Protein AF-A0A662KC55-F1 (afdb_monomer_lite)

Secondary structure (DSSP, 8-state):
------SSSSS---TT-SHHHHHHHHHHHH-S-EEHHHHHHHHHTT--S-HHHHHHHHHH-TTEEEEETTEEEEHHHHHHHHHHH-PPBSS-PPPPPPPTT-SS-HHHHHHHHHHHHTT--BHHHHHHHHHHHTT--S---HHHHHHHHHHHHHTTSS----HHHHTTSBP---S-S---HHHHHHHHHHHHHHHBTTHHHHHHHHHHH-SB-HHHHHHHHPPTTS-TTHHHHHHHHHHHTTSEEEETTEEEE-HHHHHHHHHHHHTT---------TTS-S-------------------

Foldseek 3Di:
DDDDPDDDPPPQQPPLPDLLSQLQVVQVVVVDKDALVSSLVSSVVRDDDDSVRSVCSQVPDPQWDAPEQNIIHGPVVVVVVCVPDLAADAFQQAADDAAVPDALCRLVLLVVLQVVQVVQAFLQVSLCVSCVVSVHPDDDDQVNSLSNQLNCSQQQQWGNDRCVVRRGPGTHGRFDPDPPLLVSLLSRVVSNVVRYPCLLVLLLVQAVDPQDALVVSCVVPPDNRHPPCRSVRSQSSCVSSQQWDADPRTIDGDPSSVVVNVVSVVVVVDPPPPPPDPDDDDDDDDDDDPDPDDDPDPDDD

pLDDT: mean 81.91, std 21.53, range [22.52, 98.44]

Sequence (301 aa):
MGRGTLGLSEWRLPDDGSLANAAYRVLTEAGHPLHIEAITDRVLETWRVERSSVHAAVFSDDRFYRAAPATFGLTEWEIERLEEAQPVLNICPPPLPDRRGERNTFFESVLVARGVLRERPTTTAFLRTMLKWVGTELEKSDRYLQNVLNAYYVVGLIPYTVYRRAADALLHSTLPETDDLQALRRFCLNCMMERLARMPEFMVLLATRQPCTRAELRDWFYESGAPLDDVKNRVRLLHNLGALHAVRGQYRLTPLGEEITQEIEAAGQLEYPTLRDPWERVGESQSVWDVEFDVIDFDFS

Radius of gyration: 21.68 Å; chains: 1; bounding box: 49×47×66 Å

Structure (mmCIF, N/CA/C/O backbone):
data_AF-A0A662KC55-F1
#
_entry.id   AF-A0A662KC55-F1
#
loop_
_atom_site.group_PDB
_atom_site.id
_atom_site.type_symbol
_atom_site.label_atom_id
_atom_site.label_alt_id
_atom_site.label_comp_id
_atom_site.label_asym_id
_atom_site.label_entity_id
_atom_site.label_seq_id
_atom_site.pdbx_PDB_ins_code
_atom_site.Cartn_x
_atom_site.Cartn_y
_atom_site.Cartn_z
_atom_site.occupancy
_atom_site.B_iso_or_equiv
_atom_site.auth_seq_id
_atom_site.auth_comp_id
_atom_site.auth_asym_id
_atom_site.auth_atom_id
_atom_site.pdbx_PDB_model_num
ATOM 1 N N . MET A 1 1 ? -6.807 -8.665 -34.633 1.00 34.44 1 MET A N 1
ATOM 2 C CA . MET A 1 1 ? -5.892 -9.234 -35.648 1.00 34.44 1 MET A CA 1
ATOM 3 C C . MET A 1 1 ? -5.566 -8.155 -36.672 1.00 34.44 1 MET A C 1
ATOM 5 O O . MET A 1 1 ? -6.336 -7.960 -37.600 1.00 34.44 1 MET A O 1
ATOM 9 N N . GLY A 1 2 ? -4.467 -7.427 -36.477 1.00 28.80 2 GLY A N 1
ATOM 10 C CA . GLY A 1 2 ? -3.935 -6.471 -37.449 1.00 28.80 2 GLY A CA 1
ATOM 11 C C . GLY A 1 2 ? -2.438 -6.713 -37.582 1.00 28.80 2 GLY A C 1
ATOM 12 O O . GLY A 1 2 ? -1.678 -6.345 -36.695 1.00 28.80 2 GLY A O 1
ATOM 13 N N . ARG A 1 3 ? -2.030 -7.411 -38.646 1.00 40.22 3 ARG A N 1
ATOM 14 C CA . ARG A 1 3 ? -0.622 -7.587 -39.016 1.00 40.22 3 ARG A CA 1
ATOM 15 C C . ARG A 1 3 ? -0.177 -6.341 -39.775 1.00 40.22 3 ARG A C 1
ATOM 17 O O . ARG A 1 3 ? -0.542 -6.176 -40.933 1.00 40.22 3 ARG A O 1
ATOM 24 N N . GLY A 1 4 ? 0.595 -5.486 -39.115 1.00 29.83 4 GLY A N 1
ATOM 25 C CA . GLY A 1 4 ? 1.335 -4.395 -39.742 1.00 29.83 4 GLY A CA 1
ATOM 26 C C . GLY A 1 4 ? 2.807 -4.768 -39.881 1.00 29.83 4 GLY A C 1
ATOM 27 O O . GLY A 1 4 ? 3.627 -4.358 -39.072 1.00 29.83 4 GLY A O 1
ATOM 28 N N . THR A 1 5 ? 3.143 -5.575 -40.884 1.00 44.03 5 THR A N 1
ATOM 29 C CA . THR A 1 5 ? 4.520 -5.753 -41.370 1.00 44.03 5 THR A CA 1
ATOM 30 C C . THR A 1 5 ? 4.851 -4.604 -42.313 1.00 44.03 5 THR A C 1
ATOM 32 O O . THR A 1 5 ? 4.650 -4.728 -43.517 1.00 44.03 5 THR A O 1
ATOM 35 N N . LEU A 1 6 ? 5.336 -3.484 -41.777 1.00 40.47 6 LEU A N 1
ATOM 36 C CA . LEU A 1 6 ? 5.982 -2.428 -42.559 1.00 40.47 6 LEU A CA 1
ATOM 37 C C . LEU A 1 6 ? 7.169 -1.882 -41.746 1.00 40.47 6 LEU A C 1
ATOM 39 O O . LEU A 1 6 ? 6.970 -1.162 -40.776 1.00 40.47 6 LEU A O 1
ATOM 43 N N . GLY A 1 7 ? 8.397 -2.256 -42.140 1.00 35.88 7 GLY A N 1
ATOM 44 C CA . GLY A 1 7 ? 9.622 -1.524 -41.777 1.00 35.88 7 GLY A CA 1
ATOM 45 C C . GLY A 1 7 ? 10.621 -2.156 -40.792 1.00 35.88 7 GLY A C 1
ATOM 46 O O . GLY A 1 7 ? 11.416 -1.416 -40.227 1.00 35.88 7 GLY A O 1
ATOM 47 N N . LEU A 1 8 ? 10.635 -3.474 -40.557 1.00 50.19 8 LEU A N 1
ATOM 48 C CA . LEU A 1 8 ? 11.471 -4.061 -39.485 1.00 50.19 8 LEU A CA 1
ATOM 49 C C . LEU A 1 8 ? 12.957 -4.312 -39.828 1.00 50.19 8 LEU A C 1
ATOM 51 O O . LEU A 1 8 ? 13.764 -4.413 -38.912 1.00 50.19 8 LEU A O 1
ATOM 55 N N . SER A 1 9 ? 13.364 -4.388 -41.098 1.00 43.03 9 SER A N 1
ATOM 56 C CA . SER A 1 9 ? 14.754 -4.739 -41.460 1.00 43.03 9 SER A CA 1
ATOM 57 C C . SER A 1 9 ? 15.668 -3.546 -41.762 1.00 43.03 9 SER A C 1
ATOM 59 O O . SER A 1 9 ? 16.886 -3.678 -41.695 1.00 43.03 9 SER A O 1
ATOM 61 N N . GLU A 1 10 ? 15.115 -2.375 -42.087 1.00 37.19 10 GLU A N 1
ATOM 62 C CA . GLU A 1 10 ? 15.911 -1.228 -42.562 1.00 37.19 10 GLU A CA 1
ATOM 63 C C . GLU A 1 10 ? 16.447 -0.334 -41.430 1.00 37.19 10 GLU A C 1
ATOM 65 O O . GLU A 1 10 ? 17.349 0.469 -41.654 1.00 37.19 10 GLU A O 1
ATOM 70 N N . TRP A 1 11 ? 15.965 -0.516 -40.195 1.00 50.09 11 TRP A N 1
ATOM 71 C CA . TRP A 1 11 ? 16.260 0.379 -39.068 1.00 50.09 11 TRP A CA 1
ATOM 72 C C . TRP A 1 11 ? 17.296 -0.142 -38.062 1.00 50.09 11 TRP A C 1
ATOM 74 O O . TRP A 1 11 ? 17.547 0.544 -37.076 1.00 50.09 11 TRP A O 1
ATOM 84 N N . ARG A 1 12 ? 17.910 -1.320 -38.285 1.00 50.47 12 ARG A N 1
ATOM 85 C CA . ARG A 1 12 ? 18.831 -1.970 -37.317 1.00 50.47 12 ARG A CA 1
ATOM 86 C C . ARG A 1 12 ? 18.307 -1.889 -35.870 1.00 50.47 12 ARG A C 1
ATOM 88 O O . ARG A 1 12 ? 19.062 -1.570 -34.953 1.00 50.47 12 ARG A O 1
ATOM 95 N N . LEU A 1 13 ? 17.003 -2.106 -35.676 1.00 52.91 13 LEU A N 1
ATOM 96 C CA . LEU A 1 13 ? 16.433 -2.123 -34.334 1.00 52.91 13 LEU A CA 1
ATOM 97 C C . LEU A 1 13 ? 17.067 -3.289 -33.559 1.00 52.91 13 LEU A C 1
ATOM 99 O O . LEU A 1 13 ? 17.209 -4.368 -34.137 1.00 52.91 13 LEU A O 1
ATOM 103 N N . PRO A 1 14 ? 17.474 -3.087 -32.298 1.00 59.06 14 PRO A N 1
ATOM 104 C CA . PRO A 1 14 ? 18.034 -4.160 -31.481 1.00 59.06 14 PRO A CA 1
ATOM 105 C C . PRO A 1 14 ? 17.046 -5.326 -31.366 1.00 59.06 14 PRO A C 1
ATOM 107 O O . PRO A 1 14 ? 15.836 -5.095 -31.285 1.00 59.06 14 PRO A O 1
ATOM 110 N N . ASP A 1 15 ? 17.554 -6.563 -31.310 1.00 64.75 15 ASP A N 1
ATOM 111 C CA . ASP A 1 15 ? 16.756 -7.809 -31.237 1.00 64.75 15 ASP A CA 1
ATOM 112 C C . ASP A 1 15 ? 15.818 -7.882 -30.014 1.00 64.75 15 ASP A C 1
ATOM 114 O O . ASP A 1 15 ? 14.975 -8.771 -29.906 1.00 64.75 15 ASP A O 1
ATOM 118 N N . ASP A 1 16 ? 15.913 -6.909 -29.108 1.00 68.88 16 ASP A N 1
ATOM 119 C CA . ASP A 1 16 ? 15.060 -6.755 -27.937 1.00 68.88 16 ASP A CA 1
ATOM 120 C C . ASP A 1 16 ? 13.572 -6.557 -28.317 1.00 68.88 16 ASP A C 1
ATOM 122 O O . ASP A 1 16 ? 12.680 -6.861 -27.527 1.00 68.88 16 ASP A O 1
ATOM 126 N N . GLY A 1 17 ? 13.254 -6.045 -29.513 1.00 80.56 17 GLY A N 1
ATOM 127 C CA . GLY A 1 17 ? 11.882 -5.930 -30.041 1.00 80.56 17 GLY A CA 1
ATOM 128 C C . GLY A 1 17 ? 10.970 -4.881 -29.375 1.00 80.56 17 GLY A C 1
ATOM 129 O O . GLY A 1 17 ? 10.017 -4.423 -30.002 1.00 80.56 17 GLY A O 1
ATOM 130 N N . SER A 1 18 ? 11.248 -4.452 -28.137 1.00 88.94 18 SER A N 1
ATOM 131 C CA . SER A 1 18 ? 10.534 -3.374 -27.430 1.00 88.94 18 SER A CA 1
ATOM 132 C C . SER A 1 18 ? 11.424 -2.659 -26.405 1.00 88.94 18 SER A C 1
ATOM 134 O O . SER A 1 18 ? 12.384 -3.240 -25.899 1.00 88.94 18 SER A O 1
ATOM 136 N N . LEU A 1 19 ? 11.064 -1.422 -26.035 1.00 92.19 19 LEU A N 1
ATOM 137 C CA . LEU A 1 19 ? 11.781 -0.650 -25.007 1.00 92.19 19 LEU A CA 1
ATOM 138 C C . LEU A 1 19 ? 11.780 -1.335 -23.636 1.00 92.19 19 LEU A C 1
ATOM 140 O O . LEU A 1 19 ? 12.781 -1.284 -22.928 1.00 92.19 19 LEU A O 1
ATOM 144 N N . ALA A 1 20 ? 10.688 -2.016 -23.274 1.00 91.50 20 ALA A N 1
ATOM 145 C CA . ALA A 1 20 ? 10.630 -2.770 -22.028 1.00 91.50 20 ALA A CA 1
ATOM 146 C C . ALA A 1 20 ? 11.616 -3.949 -22.042 1.00 91.50 20 ALA A C 1
ATOM 148 O O . ALA A 1 20 ? 12.304 -4.189 -21.061 1.00 91.50 20 ALA A O 1
ATOM 149 N N . ASN A 1 21 ? 11.767 -4.651 -23.167 1.00 93.56 21 ASN A N 1
ATOM 150 C CA . ASN A 1 21 ? 12.774 -5.709 -23.271 1.00 93.56 21 ASN A CA 1
ATOM 151 C C . ASN A 1 21 ? 14.205 -5.158 -23.230 1.00 93.56 21 ASN A C 1
ATOM 153 O O . ASN A 1 21 ? 15.060 -5.762 -22.590 1.00 93.56 21 ASN A O 1
ATOM 157 N N . ALA A 1 22 ? 14.455 -3.994 -23.838 1.00 94.00 22 ALA A N 1
ATOM 158 C CA . ALA A 1 22 ? 15.755 -3.332 -23.758 1.00 94.00 22 ALA A CA 1
ATOM 159 C C . ALA A 1 22 ? 16.105 -2.952 -22.307 1.00 94.00 22 ALA A C 1
ATOM 161 O O . ALA A 1 22 ? 17.200 -3.251 -21.834 1.00 94.00 22 ALA A O 1
ATOM 162 N N . ALA A 1 23 ? 15.157 -2.370 -21.566 1.00 95.50 23 ALA A N 1
ATOM 163 C CA . ALA A 1 23 ? 15.334 -2.063 -20.147 1.00 95.50 23 ALA A CA 1
ATOM 164 C C . ALA A 1 23 ? 15.525 -3.331 -19.290 1.00 95.50 23 ALA A C 1
ATOM 166 O O . ALA A 1 23 ? 16.374 -3.353 -18.399 1.00 95.50 23 ALA A O 1
ATOM 167 N N . TYR A 1 24 ? 14.783 -4.404 -19.587 1.00 95.12 24 TYR A N 1
ATOM 168 C CA . TYR A 1 24 ? 14.930 -5.702 -18.923 1.00 95.12 24 TYR A CA 1
ATOM 169 C C . TYR A 1 24 ? 16.333 -6.281 -19.125 1.00 95.12 24 TYR A C 1
ATOM 171 O O . TYR A 1 24 ? 16.969 -6.705 -18.159 1.00 95.12 24 TYR A O 1
ATOM 179 N N . ARG A 1 25 ? 16.854 -6.235 -20.356 1.00 94.50 25 ARG A N 1
ATOM 180 C CA . ARG A 1 25 ? 18.222 -6.657 -20.669 1.00 94.50 25 ARG A CA 1
ATOM 181 C C . ARG A 1 25 ? 19.256 -5.825 -19.908 1.00 94.50 25 ARG A C 1
ATOM 183 O O . ARG A 1 25 ? 20.117 -6.407 -19.261 1.00 94.50 25 ARG A O 1
ATOM 190 N N . VAL A 1 26 ? 19.133 -4.494 -19.916 1.00 95.75 26 VAL A N 1
ATOM 191 C CA . VAL A 1 26 ? 20.044 -3.590 -19.186 1.00 95.75 26 VAL A CA 1
ATOM 192 C C . VAL A 1 26 ? 20.114 -3.929 -17.695 1.00 95.75 26 VAL A C 1
ATOM 194 O O . VAL A 1 26 ? 21.205 -3.970 -17.126 1.00 95.75 26 VAL A O 1
ATOM 197 N N . LEU A 1 27 ? 18.968 -4.184 -17.058 1.00 95.19 27 LEU A N 1
ATOM 198 C CA . LEU A 1 27 ? 18.933 -4.597 -15.655 1.00 95.19 27 LEU A CA 1
ATOM 199 C C . LEU A 1 27 ? 19.541 -5.990 -15.469 1.00 95.19 27 LEU A C 1
ATOM 201 O O . LEU A 1 27 ? 20.383 -6.166 -14.596 1.00 95.19 27 LEU A O 1
ATOM 205 N N . THR A 1 28 ? 19.195 -6.953 -16.323 1.00 93.81 28 THR A N 1
ATOM 206 C CA . THR A 1 28 ? 19.755 -8.315 -16.272 1.00 93.81 28 THR A CA 1
ATOM 207 C C . THR A 1 28 ? 21.284 -8.308 -16.371 1.00 93.81 28 THR A C 1
ATOM 209 O O . THR A 1 28 ? 21.952 -8.974 -15.586 1.00 93.81 28 THR A O 1
ATOM 212 N N . GLU A 1 29 ? 21.847 -7.520 -17.290 1.00 93.62 29 GLU A N 1
ATOM 213 C CA . GLU A 1 29 ? 23.296 -7.357 -17.465 1.00 93.62 29 GLU A CA 1
ATOM 214 C C . GLU A 1 29 ? 23.959 -6.679 -16.256 1.00 93.62 29 GLU A C 1
ATOM 216 O O . GLU A 1 29 ? 25.087 -7.018 -15.900 1.00 93.62 29 GLU A O 1
ATOM 221 N N . ALA A 1 30 ? 23.276 -5.724 -15.617 1.00 93.25 30 ALA A N 1
ATOM 222 C CA . ALA A 1 30 ? 23.780 -5.063 -14.416 1.00 93.25 30 ALA A CA 1
ATOM 223 C C . ALA A 1 30 ? 23.744 -5.973 -13.176 1.00 93.25 30 ALA A C 1
ATOM 225 O O . ALA A 1 30 ? 24.595 -5.845 -12.301 1.00 93.25 30 ALA A O 1
ATOM 226 N N . GLY A 1 31 ? 22.758 -6.871 -13.084 1.00 91.62 31 GLY A N 1
ATOM 227 C CA . GLY A 1 31 ? 22.588 -7.801 -11.963 1.00 91.62 31 GLY A CA 1
ATOM 228 C C . GLY A 1 31 ? 22.153 -7.151 -10.642 1.00 91.62 31 GLY A C 1
ATOM 229 O O . GLY A 1 31 ? 22.128 -7.819 -9.613 1.00 91.62 31 GLY A O 1
ATOM 230 N N . HIS A 1 32 ? 21.825 -5.858 -10.643 1.00 88.00 32 HIS A N 1
ATOM 231 C CA . HIS A 1 32 ? 21.318 -5.130 -9.481 1.00 88.00 32 HIS A CA 1
ATOM 232 C C . HIS A 1 32 ? 20.395 -3.978 -9.916 1.00 88.00 32 HIS A C 1
ATOM 234 O O . HIS A 1 32 ? 20.460 -3.546 -11.072 1.00 88.00 32 HIS A O 1
ATOM 240 N N . PRO A 1 33 ? 19.530 -3.453 -9.021 1.00 91.81 33 PRO A N 1
ATOM 241 C CA . PRO A 1 33 ? 18.689 -2.306 -9.342 1.00 91.81 33 PRO A CA 1
ATOM 242 C C . PRO A 1 33 ? 19.507 -1.086 -9.790 1.00 91.81 33 PRO A C 1
ATOM 244 O O . PRO A 1 33 ? 20.611 -0.846 -9.291 1.00 91.81 33 PRO A O 1
ATOM 247 N N . LEU A 1 34 ? 18.956 -0.309 -10.722 1.00 92.12 34 LEU A N 1
ATOM 248 C CA . LEU A 1 34 ? 19.580 0.886 -11.292 1.00 92.12 34 LEU A CA 1
ATOM 249 C C . LEU A 1 34 ? 18.638 2.087 -11.239 1.00 92.12 34 LEU A C 1
ATOM 251 O O . LEU A 1 34 ? 17.419 1.948 -11.336 1.00 92.12 34 LEU A O 1
ATOM 255 N N . HIS A 1 35 ? 19.217 3.282 -11.134 1.00 93.00 35 HIS A N 1
ATOM 256 C CA . HIS A 1 35 ? 18.477 4.531 -11.297 1.00 93.00 35 HIS A CA 1
ATOM 257 C C . HIS A 1 35 ? 17.917 4.646 -12.725 1.00 93.00 35 HIS A C 1
ATOM 259 O O . HIS A 1 35 ? 18.581 4.243 -13.682 1.00 93.00 35 HIS A O 1
ATOM 265 N N . ILE A 1 36 ? 16.728 5.231 -12.884 1.00 92.38 36 ILE A N 1
ATOM 266 C CA . ILE A 1 36 ? 16.013 5.329 -14.162 1.00 92.38 36 ILE A CA 1
ATOM 267 C C . ILE A 1 36 ? 16.860 6.007 -15.234 1.00 92.38 36 ILE A C 1
ATOM 269 O O . ILE A 1 36 ? 16.925 5.510 -16.347 1.00 92.38 36 ILE A O 1
ATOM 273 N N . GLU A 1 37 ? 17.597 7.060 -14.882 1.00 93.25 37 GLU A N 1
ATOM 274 C CA . GLU A 1 37 ? 18.502 7.735 -15.819 1.00 93.25 37 GLU A CA 1
ATOM 275 C C . GLU A 1 37 ? 19.615 6.807 -16.325 1.00 93.25 37 GLU A C 1
ATOM 277 O O . GLU A 1 37 ? 19.899 6.803 -17.516 1.00 93.25 37 GLU A O 1
ATOM 282 N N . ALA A 1 38 ? 20.179 5.949 -15.466 1.00 93.81 38 ALA A N 1
ATOM 283 C CA . ALA A 1 38 ? 21.207 4.989 -15.873 1.00 93.81 38 ALA A CA 1
ATOM 284 C C . ALA A 1 38 ? 20.640 3.883 -16.779 1.00 93.81 38 ALA A C 1
ATOM 286 O O . ALA A 1 38 ? 21.321 3.424 -17.696 1.00 93.81 38 ALA A O 1
ATOM 287 N N . ILE A 1 39 ? 19.391 3.464 -16.542 1.00 95.00 39 ILE A N 1
ATOM 288 C CA . ILE A 1 39 ? 18.675 2.546 -17.439 1.00 95.00 39 ILE A CA 1
ATOM 289 C C . ILE A 1 39 ? 18.448 3.234 -18.788 1.00 95.00 39 ILE A C 1
ATOM 291 O O . ILE A 1 39 ? 18.766 2.665 -19.830 1.00 95.00 39 ILE A O 1
ATOM 295 N N . THR A 1 40 ? 17.937 4.466 -18.765 1.00 95.62 40 THR A N 1
ATOM 296 C CA . THR A 1 40 ? 17.644 5.267 -19.954 1.00 95.62 40 THR A CA 1
ATOM 297 C C . THR A 1 40 ? 18.889 5.502 -20.796 1.00 95.62 40 THR A C 1
ATOM 299 O O . THR A 1 40 ? 18.848 5.238 -21.993 1.00 95.62 40 THR A O 1
ATOM 302 N N . ASP A 1 41 ? 20.004 5.919 -20.196 1.00 95.25 41 ASP A N 1
ATOM 303 C CA . ASP A 1 41 ? 21.256 6.165 -20.918 1.00 95.25 41 ASP A CA 1
ATOM 304 C C . ASP A 1 41 ? 21.728 4.911 -21.660 1.00 95.25 41 ASP A C 1
ATOM 306 O O . ASP A 1 41 ? 21.968 4.967 -22.866 1.00 95.25 41 ASP A O 1
ATOM 310 N N . ARG A 1 42 ? 21.741 3.755 -20.984 1.00 95.75 42 ARG A N 1
ATOM 311 C CA . ARG A 1 42 ? 22.134 2.472 -21.591 1.00 95.75 42 ARG A CA 1
ATOM 312 C C . ARG A 1 42 ? 21.164 1.997 -22.672 1.00 95.75 42 ARG A C 1
ATOM 314 O O . ARG A 1 42 ? 21.585 1.420 -23.670 1.00 95.75 42 ARG A O 1
ATOM 321 N N . VAL A 1 43 ? 19.859 2.234 -22.515 1.00 94.31 43 VAL A N 1
ATOM 322 C CA . VAL A 1 43 ? 18.880 1.928 -23.573 1.00 94.31 43 VAL A CA 1
ATOM 323 C C . VAL A 1 43 ? 19.132 2.810 -24.799 1.00 94.31 43 VAL A C 1
ATOM 325 O O . VAL A 1 43 ? 19.118 2.308 -25.926 1.00 94.31 43 VAL A O 1
ATOM 328 N N . LEU A 1 44 ? 19.413 4.100 -24.595 1.00 93.25 44 LEU A N 1
ATOM 329 C CA . LEU A 1 44 ? 19.635 5.071 -25.667 1.00 93.25 44 LEU A CA 1
ATOM 330 C C . LEU A 1 44 ? 20.967 4.900 -26.412 1.00 93.25 44 LEU A C 1
ATOM 332 O O . LEU A 1 44 ? 21.097 5.391 -27.533 1.00 93.25 44 LEU A O 1
ATOM 336 N N . GLU A 1 45 ? 21.923 4.146 -25.861 1.00 92.00 45 GLU A N 1
ATOM 337 C CA . GLU A 1 45 ? 23.115 3.706 -26.604 1.00 92.00 45 GLU A CA 1
ATOM 338 C C . GLU A 1 45 ? 22.740 2.890 -27.850 1.00 92.00 45 GLU A C 1
ATOM 340 O O . GLU A 1 45 ? 23.446 2.932 -28.859 1.00 92.00 45 GLU A O 1
ATOM 345 N N . THR A 1 46 ? 21.616 2.162 -27.797 1.00 86.69 46 THR A N 1
ATOM 346 C CA . THR A 1 46 ? 21.173 1.291 -28.898 1.00 86.69 46 THR A CA 1
ATOM 347 C C . THR A 1 46 ? 19.851 1.733 -29.536 1.00 86.69 46 THR A C 1
ATOM 349 O O . THR A 1 46 ? 19.642 1.519 -30.730 1.00 86.69 46 THR A O 1
ATOM 352 N N . TRP A 1 47 ? 18.958 2.371 -28.775 1.00 87.38 47 TRP A N 1
ATOM 353 C CA . TRP A 1 47 ? 17.645 2.825 -29.236 1.00 87.38 47 TRP A CA 1
ATOM 354 C C . TRP A 1 47 ? 17.615 4.340 -29.455 1.00 87.38 47 TRP A C 1
ATOM 356 O O . TRP A 1 47 ? 17.985 5.117 -28.586 1.00 87.38 47 TRP A O 1
ATOM 366 N N . ARG A 1 48 ? 17.094 4.788 -30.602 1.00 87.19 48 ARG A N 1
ATOM 367 C CA . ARG A 1 48 ? 16.883 6.219 -30.883 1.00 87.19 48 ARG A CA 1
ATOM 368 C C . ARG A 1 48 ? 15.440 6.612 -30.581 1.00 87.19 48 ARG A C 1
ATOM 370 O O . ARG A 1 48 ? 14.607 6.633 -31.483 1.00 87.19 48 ARG A O 1
ATOM 377 N N . VAL A 1 49 ? 15.148 6.877 -29.312 1.00 90.00 49 VAL A N 1
ATOM 378 C CA . VAL A 1 49 ? 13.821 7.290 -28.825 1.00 90.00 49 VAL A CA 1
ATOM 379 C C . VAL A 1 49 ? 13.948 8.425 -27.810 1.00 90.00 49 VAL A C 1
ATOM 381 O O . VAL A 1 49 ? 15.035 8.702 -27.311 1.00 90.00 49 VAL A O 1
ATOM 384 N N . GLU A 1 50 ? 12.831 9.063 -27.474 1.00 91.50 50 GLU A N 1
ATOM 385 C CA . GLU A 1 50 ? 12.787 10.040 -26.385 1.00 91.50 50 GLU A CA 1
ATOM 386 C C . GLU A 1 50 ? 13.002 9.369 -25.020 1.00 91.50 50 GLU A C 1
ATOM 388 O O . GLU A 1 50 ? 12.469 8.283 -24.764 1.00 91.50 50 GLU A O 1
ATOM 393 N N . ARG A 1 51 ? 13.706 10.048 -24.099 1.00 93.12 51 ARG A N 1
ATOM 394 C CA . ARG A 1 51 ? 13.931 9.560 -22.717 1.00 93.12 51 ARG A CA 1
ATOM 395 C C . ARG A 1 51 ? 12.615 9.194 -22.024 1.00 93.12 51 ARG A C 1
ATOM 397 O O . ARG A 1 51 ? 12.496 8.141 -21.399 1.00 93.12 51 ARG A O 1
ATOM 404 N N . SER A 1 52 ? 11.591 10.027 -22.217 1.00 90.50 52 SER A N 1
ATOM 405 C CA . SER A 1 52 ? 10.243 9.830 -21.673 1.00 90.50 52 SER A CA 1
ATOM 406 C C . SER A 1 52 ? 9.594 8.514 -22.120 1.00 90.50 52 SER A C 1
ATOM 408 O O . SER A 1 52 ? 8.830 7.923 -21.358 1.00 90.50 52 SER A O 1
ATOM 410 N N . SER A 1 53 ? 9.933 8.008 -23.311 1.00 92.31 53 SER A N 1
ATOM 411 C CA . SER A 1 53 ? 9.417 6.730 -23.816 1.00 92.31 53 SER A CA 1
ATOM 412 C C . SER A 1 53 ? 10.020 5.540 -23.070 1.00 92.31 53 SER A C 1
ATOM 414 O O . SER A 1 53 ? 9.309 4.580 -22.771 1.00 92.31 53 SER A O 1
ATOM 416 N N . VAL A 1 54 ? 11.309 5.611 -22.716 1.00 93.62 54 VAL A N 1
ATOM 417 C CA . VAL A 1 54 ? 11.961 4.588 -21.882 1.00 93.62 54 VAL A CA 1
ATOM 418 C C . VAL A 1 54 ? 11.354 4.591 -20.484 1.00 93.62 54 VAL A C 1
ATOM 420 O O . VAL A 1 54 ? 11.004 3.533 -19.965 1.00 93.62 54 VAL A O 1
ATOM 423 N N . HIS A 1 55 ? 11.136 5.780 -19.913 1.00 92.19 55 HIS A N 1
ATOM 424 C CA . HIS A 1 55 ? 10.483 5.919 -18.614 1.00 92.19 55 HIS A CA 1
ATOM 425 C C . HIS A 1 55 ? 9.103 5.259 -18.659 1.00 92.19 55 HIS A C 1
ATOM 427 O O . HIS A 1 55 ? 8.836 4.347 -17.879 1.00 92.19 55 HIS A O 1
ATOM 433 N N . ALA A 1 56 ? 8.248 5.647 -19.609 1.00 89.06 56 ALA A N 1
ATOM 434 C CA . ALA A 1 56 ? 6.909 5.080 -19.751 1.00 89.06 56 ALA A CA 1
ATOM 435 C C . ALA A 1 56 ? 6.923 3.544 -19.849 1.00 89.06 56 ALA A C 1
ATOM 437 O O . ALA A 1 56 ? 6.110 2.889 -19.195 1.00 89.06 56 ALA A O 1
ATOM 438 N N . ALA A 1 57 ? 7.864 2.962 -20.599 1.00 92.31 57 ALA A N 1
ATOM 439 C CA . ALA A 1 57 ? 8.014 1.511 -20.704 1.00 92.31 57 ALA A CA 1
ATOM 440 C C . ALA A 1 57 ? 8.364 0.857 -19.354 1.00 92.31 57 ALA A C 1
ATOM 442 O O . ALA A 1 57 ? 7.721 -0.115 -18.964 1.00 92.31 57 ALA A O 1
ATOM 443 N N . VAL A 1 58 ? 9.318 1.419 -18.604 1.00 92.44 58 VAL A N 1
ATOM 444 C CA . VAL A 1 58 ? 9.714 0.897 -17.283 1.00 92.44 58 VAL A CA 1
ATOM 445 C C . VAL A 1 58 ? 8.595 1.059 -16.245 1.00 92.44 58 VAL A C 1
ATOM 447 O O . VAL A 1 58 ? 8.336 0.147 -15.468 1.00 92.44 58 VAL A O 1
ATOM 450 N N . PHE A 1 59 ? 7.884 2.192 -16.233 1.00 85.75 59 PHE A N 1
ATOM 451 C CA . PHE A 1 59 ? 6.804 2.452 -15.268 1.00 85.75 59 PHE A CA 1
ATOM 452 C C . PHE A 1 59 ? 5.525 1.630 -15.524 1.00 85.75 59 PHE A C 1
ATOM 454 O O . PHE A 1 59 ? 4.708 1.456 -14.607 1.00 85.75 59 PHE A O 1
ATOM 461 N N . SER A 1 60 ? 5.308 1.175 -16.761 1.00 83.12 60 SER A N 1
ATOM 462 C CA . SER A 1 60 ? 4.081 0.474 -17.164 1.00 83.12 60 SER A CA 1
ATOM 463 C C . SER A 1 60 ? 4.206 -1.048 -17.197 1.00 83.12 60 SER A C 1
ATOM 465 O O . SER A 1 60 ? 3.182 -1.715 -17.067 1.00 83.12 60 SER A O 1
ATOM 467 N N . ASP A 1 61 ? 5.414 -1.597 -17.335 1.00 86.75 61 ASP A N 1
ATOM 468 C CA . ASP A 1 61 ? 5.631 -3.042 -17.430 1.00 86.75 61 ASP A CA 1
ATOM 469 C C . ASP A 1 61 ? 5.796 -3.686 -16.040 1.00 86.75 61 ASP A C 1
ATOM 471 O O . ASP A 1 61 ? 6.653 -3.309 -15.241 1.00 86.75 61 ASP A O 1
ATOM 475 N N . ASP A 1 62 ? 4.970 -4.696 -15.754 1.00 82.88 62 ASP A N 1
ATOM 476 C CA . ASP A 1 62 ? 4.913 -5.390 -14.460 1.00 82.88 62 ASP A CA 1
ATOM 477 C C . ASP A 1 62 ? 6.160 -6.251 -14.151 1.00 82.88 62 ASP A C 1
ATOM 479 O O . ASP A 1 62 ? 6.277 -6.816 -13.057 1.00 82.88 62 ASP A O 1
ATOM 483 N N . ARG A 1 63 ? 7.095 -6.402 -15.099 1.00 87.94 63 ARG A N 1
ATOM 484 C CA . ARG A 1 63 ? 8.403 -7.041 -14.865 1.00 87.94 63 ARG A CA 1
ATOM 485 C C . ARG A 1 63 ? 9.379 -6.148 -14.106 1.00 87.94 63 ARG A C 1
ATOM 487 O O . ARG A 1 63 ? 10.396 -6.663 -13.646 1.00 87.94 63 ARG A O 1
ATOM 494 N N . PHE A 1 64 ? 9.081 -4.859 -13.957 1.00 90.00 64 PHE A N 1
ATOM 495 C CA . PHE A 1 64 ? 9.885 -3.943 -13.159 1.00 90.00 64 PHE A CA 1
ATOM 496 C C . PHE A 1 64 ? 9.204 -3.638 -11.833 1.00 90.00 64 PHE A C 1
ATOM 498 O O . PHE A 1 64 ? 8.010 -3.337 -11.769 1.00 90.00 64 PHE A O 1
ATOM 505 N N . TYR A 1 65 ? 9.998 -3.633 -10.769 1.00 84.00 65 TYR A N 1
ATOM 506 C CA . TYR A 1 65 ? 9.594 -3.072 -9.490 1.00 84.00 65 TYR A CA 1
ATOM 507 C C . TYR A 1 65 ? 10.469 -1.867 -9.173 1.00 84.00 65 TYR A C 1
ATOM 509 O O . TYR A 1 65 ? 11.603 -1.739 -9.638 1.00 84.00 65 TYR A O 1
ATOM 517 N N . ARG A 1 66 ? 9.932 -0.966 -8.359 1.00 83.12 66 ARG A N 1
ATOM 518 C CA . ARG A 1 66 ? 10.667 0.201 -7.888 1.00 83.12 66 ARG A CA 1
ATOM 519 C C . ARG A 1 66 ? 11.286 -0.124 -6.536 1.00 83.12 66 ARG A C 1
ATOM 521 O O . ARG A 1 66 ? 10.566 -0.246 -5.548 1.00 83.12 66 ARG A O 1
ATOM 528 N N . ALA A 1 67 ? 12.605 -0.273 -6.525 1.00 79.94 67 ALA A N 1
ATOM 529 C CA . ALA A 1 67 ? 13.385 -0.629 -5.348 1.00 79.94 67 ALA A CA 1
ATOM 530 C C . ALA A 1 67 ? 13.593 0.567 -4.411 1.00 79.94 67 ALA A C 1
ATOM 532 O O . ALA A 1 67 ? 13.566 0.406 -3.196 1.00 79.94 67 ALA A O 1
ATOM 533 N N . ALA A 1 68 ? 13.774 1.763 -4.970 1.00 73.62 68 ALA A N 1
ATOM 534 C CA . ALA A 1 68 ? 13.982 3.013 -4.239 1.00 73.62 68 ALA A CA 1
ATOM 535 C C . ALA A 1 68 ? 13.490 4.196 -5.102 1.00 73.62 68 ALA A C 1
ATOM 537 O O . ALA A 1 68 ? 13.052 3.965 -6.239 1.00 73.62 68 ALA A O 1
ATOM 538 N N . PRO A 1 69 ? 13.533 5.452 -4.619 1.00 77.31 69 PRO A N 1
ATOM 539 C CA . PRO A 1 69 ? 13.240 6.617 -5.447 1.00 77.31 69 PRO A CA 1
ATOM 540 C C . PRO A 1 69 ? 13.988 6.560 -6.782 1.00 77.31 69 PRO A C 1
ATOM 542 O O . PRO A 1 69 ? 15.201 6.355 -6.821 1.00 77.31 69 PRO A O 1
ATOM 545 N N . ALA A 1 70 ? 13.224 6.638 -7.874 1.00 83.38 70 ALA A N 1
ATOM 546 C CA . ALA A 1 70 ? 13.698 6.540 -9.252 1.00 83.38 70 ALA A CA 1
ATOM 547 C C . ALA A 1 70 ? 14.616 5.334 -9.551 1.00 83.38 70 ALA A C 1
ATOM 549 O O . ALA A 1 70 ? 15.287 5.323 -10.574 1.00 83.38 70 ALA A O 1
ATOM 550 N N . THR A 1 71 ? 14.628 4.300 -8.709 1.00 87.06 71 THR A N 1
ATOM 551 C CA . THR A 1 71 ? 15.502 3.130 -8.840 1.00 87.06 71 THR A CA 1
ATOM 552 C C . THR A 1 71 ? 14.659 1.894 -9.092 1.00 87.06 71 THR A C 1
ATOM 554 O O . THR A 1 71 ? 13.745 1.590 -8.321 1.00 87.06 71 THR A O 1
ATOM 557 N N . PHE A 1 72 ? 14.973 1.172 -10.161 1.00 90.50 72 PHE A N 1
ATOM 558 C CA . PHE A 1 72 ? 14.199 0.037 -10.642 1.00 90.50 72 PHE A CA 1
ATOM 559 C C . PHE A 1 72 ? 15.038 -1.228 -10.672 1.00 90.50 72 PHE A C 1
ATOM 561 O O . PHE A 1 72 ? 16.220 -1.196 -11.003 1.00 90.50 72 PHE A O 1
ATOM 568 N N . GLY A 1 73 ? 14.403 -2.343 -10.337 1.00 91.38 73 GLY A N 1
ATOM 569 C CA . GLY A 1 73 ? 14.952 -3.680 -10.501 1.00 91.38 73 GLY A CA 1
ATOM 570 C C . GLY A 1 73 ? 13.935 -4.602 -11.161 1.00 91.38 73 GLY A C 1
ATOM 571 O O . GLY A 1 73 ? 12.821 -4.189 -11.501 1.00 91.38 73 GLY A O 1
ATOM 572 N N . LEU A 1 74 ? 14.316 -5.865 -11.333 1.00 91.00 74 LEU A N 1
ATOM 573 C CA . LEU A 1 74 ? 13.427 -6.884 -11.879 1.00 91.00 74 LEU A CA 1
ATOM 574 C C . LEU A 1 74 ? 12.510 -7.429 -10.789 1.00 91.00 74 LEU A C 1
ATOM 576 O O . LEU A 1 74 ? 12.959 -7.752 -9.692 1.00 91.00 74 LEU A O 1
ATOM 580 N N . THR A 1 75 ? 11.217 -7.537 -11.090 1.00 84.19 75 THR A N 1
ATOM 581 C CA . THR A 1 75 ? 10.207 -8.039 -10.149 1.00 84.19 75 THR A CA 1
ATOM 582 C C . THR A 1 75 ? 10.586 -9.417 -9.603 1.00 84.19 75 THR A C 1
ATOM 584 O O . THR A 1 75 ? 10.297 -9.703 -8.450 1.00 84.19 75 THR A O 1
ATOM 587 N N . GLU A 1 76 ? 11.278 -10.257 -10.379 1.00 83.12 76 GLU A N 1
ATOM 588 C CA . GLU A 1 76 ? 11.778 -11.559 -9.915 1.00 83.12 76 GLU A CA 1
ATOM 589 C C . GLU A 1 76 ? 12.810 -11.458 -8.782 1.00 83.12 76 GLU A C 1
ATOM 591 O O . GLU A 1 76 ? 12.704 -12.213 -7.819 1.00 83.12 76 GLU A O 1
ATOM 596 N N . TRP A 1 77 ? 13.720 -10.477 -8.826 1.00 84.75 77 TRP A N 1
ATOM 597 C CA . TRP A 1 77 ? 14.694 -10.242 -7.753 1.00 84.75 77 TRP A CA 1
ATOM 598 C C . TRP A 1 77 ? 14.016 -9.796 -6.465 1.00 84.75 77 TRP A C 1
ATOM 600 O O . TRP A 1 77 ? 14.392 -10.217 -5.375 1.00 84.75 77 TRP A O 1
ATOM 610 N N . GLU A 1 78 ? 13.005 -8.934 -6.590 1.00 77.75 78 GLU A N 1
ATOM 611 C CA . GLU A 1 78 ? 12.220 -8.511 -5.438 1.00 77.75 78 GLU A CA 1
ATOM 612 C C . GLU A 1 78 ? 11.483 -9.709 -4.852 1.00 77.75 78 GLU A C 1
ATOM 614 O O . GLU A 1 78 ? 11.581 -9.968 -3.664 1.00 77.75 78 GLU A O 1
ATOM 619 N N . ILE A 1 79 ? 10.819 -10.511 -5.677 1.00 70.56 79 ILE A N 1
ATOM 620 C CA . ILE A 1 79 ? 10.134 -11.716 -5.214 1.00 70.56 79 ILE A CA 1
ATOM 621 C C . ILE A 1 79 ? 11.080 -12.647 -4.434 1.00 70.56 79 ILE A C 1
ATOM 623 O O . ILE A 1 79 ? 10.718 -13.085 -3.345 1.00 70.56 79 ILE A O 1
ATOM 627 N N . GLU A 1 80 ? 12.279 -12.911 -4.956 1.00 74.31 80 GLU A N 1
ATOM 628 C CA . GLU A 1 80 ? 13.291 -13.741 -4.287 1.00 74.31 80 GLU A CA 1
ATOM 629 C C . GLU A 1 80 ? 13.729 -13.138 -2.947 1.00 74.31 80 GLU A C 1
ATOM 631 O O . GLU A 1 80 ? 13.644 -13.803 -1.917 1.00 74.31 80 GLU A O 1
ATOM 636 N N . ARG A 1 81 ? 14.088 -11.846 -2.925 1.00 73.56 81 ARG A N 1
ATOM 637 C CA . ARG A 1 81 ? 14.452 -11.118 -1.697 1.00 73.56 81 ARG A CA 1
ATOM 638 C C . ARG A 1 81 ? 13.358 -11.192 -0.632 1.00 73.56 81 ARG A C 1
ATOM 640 O O . ARG A 1 81 ? 13.639 -11.286 0.562 1.00 73.56 81 ARG A O 1
ATOM 647 N N . LEU A 1 82 ? 12.105 -11.053 -1.051 1.00 66.00 82 LEU A N 1
ATOM 648 C CA . LEU A 1 82 ? 10.971 -10.908 -0.149 1.00 66.00 82 LEU A CA 1
ATOM 649 C C . LEU A 1 82 ? 10.454 -12.257 0.391 1.00 66.00 82 LEU A C 1
ATOM 651 O O . LEU A 1 82 ? 9.864 -12.281 1.472 1.00 66.00 82 LEU A O 1
ATOM 655 N N . GLU A 1 83 ? 10.687 -13.373 -0.307 1.00 64.69 83 GLU A N 1
ATOM 656 C CA . GLU A 1 83 ? 10.378 -14.723 0.196 1.00 64.69 83 GLU A CA 1
ATOM 657 C C . GLU A 1 83 ? 11.241 -15.116 1.407 1.00 64.69 83 GLU A C 1
ATOM 659 O O . GLU A 1 83 ? 10.788 -15.881 2.259 1.00 64.69 83 GLU A O 1
ATOM 664 N N . GLU A 1 84 ? 12.450 -14.565 1.529 1.00 63.75 84 GLU A N 1
ATOM 665 C CA . GLU A 1 84 ? 13.421 -14.996 2.540 1.00 63.75 84 GLU A CA 1
ATOM 666 C C . GLU A 1 84 ? 13.265 -14.320 3.917 1.00 63.75 84 GLU A C 1
ATOM 668 O O . GLU A 1 84 ? 13.720 -14.886 4.912 1.00 63.75 84 GLU A O 1
ATOM 673 N N . ALA A 1 85 ? 12.639 -13.135 4.024 1.00 60.34 85 ALA A N 1
ATOM 674 C CA . ALA A 1 85 ? 12.918 -12.257 5.175 1.00 60.34 85 ALA A CA 1
ATOM 675 C C . ALA A 1 85 ? 11.742 -11.574 5.906 1.00 60.34 85 ALA A C 1
ATOM 677 O O . ALA A 1 85 ? 12.025 -10.807 6.817 1.00 60.34 85 ALA A O 1
ATOM 678 N N . GLN A 1 86 ? 10.459 -11.808 5.584 1.00 69.06 86 GLN A N 1
ATOM 679 C CA . GLN A 1 86 ? 9.357 -10.917 6.036 1.00 69.06 86 GLN A CA 1
ATOM 680 C C . GLN A 1 86 ? 9.718 -9.435 5.822 1.00 69.06 86 GLN A C 1
ATOM 682 O O . GLN A 1 86 ? 10.133 -8.715 6.729 1.00 69.06 86 GLN A O 1
ATOM 687 N N . PRO A 1 87 ? 9.614 -8.961 4.587 1.00 83.38 87 PRO A N 1
ATOM 688 C CA . PRO A 1 87 ? 10.319 -7.767 4.181 1.00 83.38 87 PRO A CA 1
ATOM 689 C C . PRO A 1 87 ? 9.723 -6.460 4.692 1.00 83.38 87 PRO A C 1
ATOM 691 O O . PRO A 1 87 ? 8.506 -6.306 4.826 1.00 83.38 87 PRO A O 1
ATOM 694 N N . VAL A 1 88 ? 10.597 -5.467 4.829 1.00 87.94 88 VAL A N 1
ATOM 695 C CA . VAL A 1 88 ? 10.212 -4.057 4.898 1.00 87.94 88 VAL A CA 1
ATOM 696 C C . VAL A 1 88 ? 9.984 -3.547 3.473 1.00 87.94 88 VAL A C 1
ATOM 698 O O . VAL A 1 88 ? 10.873 -3.632 2.619 1.00 87.94 88 VAL A O 1
ATOM 701 N N . LEU A 1 89 ? 8.784 -3.037 3.197 1.00 86.75 89 LEU A N 1
ATOM 702 C CA . LEU A 1 89 ? 8.456 -2.415 1.918 1.00 86.75 89 LEU A CA 1
ATOM 703 C C . LEU A 1 89 ? 8.985 -0.983 1.885 1.00 86.75 89 LEU A C 1
ATOM 705 O O . LEU A 1 89 ? 8.779 -0.222 2.825 1.00 86.75 89 LEU A O 1
ATOM 709 N N . ASN A 1 90 ? 9.612 -0.584 0.780 1.00 84.12 90 ASN A N 1
ATOM 710 C CA . ASN A 1 90 ? 10.135 0.780 0.631 1.00 84.12 90 ASN A CA 1
ATOM 711 C C . ASN A 1 90 ? 9.053 1.792 0.236 1.00 84.12 90 ASN A C 1
ATOM 713 O O . ASN A 1 90 ? 9.182 2.985 0.497 1.00 84.12 90 ASN A O 1
ATOM 717 N N . ILE A 1 91 ? 7.980 1.309 -0.393 1.00 85.62 91 ILE A N 1
ATOM 718 C CA . ILE A 1 91 ? 6.887 2.126 -0.912 1.00 85.62 91 ILE A CA 1
ATOM 719 C C . ILE A 1 91 ? 5.582 1.670 -0.282 1.00 85.62 91 ILE A C 1
ATOM 721 O O . ILE A 1 91 ? 5.270 0.479 -0.245 1.00 85.62 91 ILE A O 1
ATOM 725 N N . CYS A 1 92 ? 4.798 2.643 0.163 1.00 92.12 92 CYS A N 1
ATOM 726 C CA . CYS A 1 92 ? 3.500 2.436 0.762 1.00 92.12 92 CYS A CA 1
ATOM 727 C C . CYS A 1 92 ? 2.493 1.955 -0.296 1.00 92.12 92 CYS A C 1
ATOM 729 O O . CYS A 1 92 ? 2.160 2.708 -1.228 1.00 92.12 92 CYS A O 1
ATOM 731 N N . PRO A 1 93 ? 1.985 0.713 -0.178 1.00 92.69 93 PRO A N 1
ATOM 732 C CA . PRO A 1 93 ? 1.016 0.194 -1.126 1.00 92.69 93 PRO A CA 1
ATOM 733 C C . PRO A 1 93 ? -0.299 0.977 -1.021 1.00 92.69 93 PRO A C 1
ATOM 735 O O . PRO A 1 93 ? -0.696 1.397 0.071 1.00 92.69 93 PRO A O 1
ATOM 738 N N . PRO A 1 94 ? -1.016 1.177 -2.138 1.00 92.31 94 PRO A N 1
ATOM 739 C CA . PRO A 1 94 ? -2.346 1.755 -2.072 1.00 92.31 94 PRO A CA 1
ATOM 740 C C . PRO A 1 94 ? -3.279 0.795 -1.316 1.00 92.31 94 PRO A C 1
ATOM 742 O O . PRO A 1 94 ? -3.333 -0.386 -1.668 1.00 92.31 94 PRO A O 1
ATOM 745 N N . PRO A 1 95 ? -4.040 1.268 -0.308 1.00 92.50 95 PRO A N 1
ATOM 746 C CA . PRO A 1 95 ? -5.051 0.433 0.323 1.00 92.50 95 PRO A CA 1
ATOM 747 C C . PRO A 1 95 ? -6.113 0.025 -0.693 1.00 92.50 95 PRO A C 1
ATOM 749 O O . PRO A 1 95 ? -6.353 0.736 -1.681 1.00 92.50 95 PRO A O 1
ATOM 752 N N . LEU A 1 96 ? -6.792 -1.088 -0.403 1.00 92.88 96 LEU A N 1
ATOM 753 C CA . LEU A 1 96 ? -7.984 -1.481 -1.144 1.00 92.88 96 LEU A CA 1
ATOM 754 C C . LEU A 1 96 ? -8.948 -0.273 -1.222 1.00 92.88 96 LEU A C 1
ATOM 756 O O . LEU A 1 96 ? -9.112 0.422 -0.212 1.00 92.88 96 LEU A O 1
ATOM 760 N N . PRO A 1 97 ? -9.520 0.042 -2.403 1.00 91.00 97 PRO A N 1
ATOM 761 C CA . PRO A 1 97 ? -10.388 1.202 -2.561 1.00 91.00 97 PRO A CA 1
ATOM 762 C C . PRO A 1 97 ? -11.565 1.194 -1.590 1.00 91.00 97 PRO A C 1
ATOM 764 O O . PRO A 1 97 ? -12.017 0.135 -1.154 1.00 91.00 97 PRO A O 1
ATOM 767 N N . ASP A 1 98 ? -12.077 2.386 -1.291 1.00 91.75 98 ASP A N 1
ATOM 768 C CA . ASP A 1 98 ? -13.287 2.490 -0.488 1.00 91.75 98 ASP A CA 1
ATOM 769 C C . ASP A 1 98 ? -14.473 1.874 -1.234 1.00 91.75 98 ASP A C 1
ATOM 771 O O . ASP A 1 98 ? -14.570 1.957 -2.466 1.00 91.75 98 ASP A O 1
ATOM 775 N N . ARG A 1 99 ? -15.399 1.282 -0.480 1.00 90.50 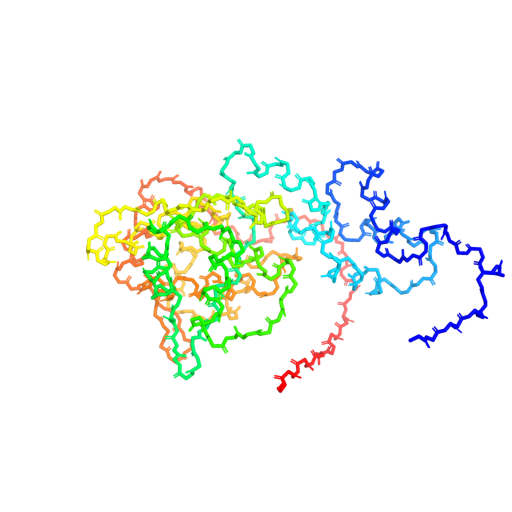99 ARG A N 1
ATOM 776 C CA . ARG A 1 99 ? -16.682 0.844 -1.031 1.00 90.50 99 ARG A CA 1
ATOM 777 C C . ARG A 1 99 ? -17.435 2.025 -1.642 1.00 90.50 99 ARG A C 1
ATOM 779 O O . ARG A 1 99 ? -17.350 3.162 -1.177 1.00 90.50 99 ARG A O 1
ATOM 786 N N . ARG A 1 100 ? -18.208 1.757 -2.696 1.00 84.19 100 ARG A N 1
ATOM 787 C CA . ARG A 1 100 ? -18.957 2.793 -3.420 1.00 84.19 100 ARG A CA 1
ATOM 788 C C . ARG A 1 100 ? -19.877 3.578 -2.474 1.00 84.19 100 ARG A C 1
ATOM 790 O O . ARG A 1 100 ? -20.799 3.014 -1.900 1.00 84.19 100 ARG A O 1
ATOM 797 N N . GLY A 1 101 ? -19.662 4.892 -2.387 1.00 85.31 101 GLY A N 1
ATOM 798 C CA . GLY A 1 101 ? -20.459 5.800 -1.549 1.00 85.31 101 GLY A CA 1
ATOM 799 C C . GLY A 1 101 ? -20.023 5.859 -0.082 1.00 85.31 101 GLY A C 1
ATOM 800 O O . GLY A 1 101 ? -20.555 6.667 0.675 1.00 85.31 101 GLY A O 1
ATOM 801 N N . GLU A 1 102 ? -19.035 5.059 0.304 1.00 91.19 102 GLU A N 1
ATOM 802 C CA . GLU A 1 102 ? -18.462 5.025 1.644 1.00 91.19 102 GLU A CA 1
ATOM 803 C C . GLU A 1 102 ? -17.063 5.663 1.631 1.00 91.19 102 GLU A C 1
ATOM 805 O O . GLU A 1 102 ? -16.531 6.033 0.580 1.00 91.19 102 GLU A O 1
ATOM 810 N N . ARG A 1 103 ? -16.479 5.874 2.813 1.00 88.69 103 ARG A N 1
ATOM 811 C CA . ARG A 1 103 ? -15.136 6.449 2.960 1.00 88.69 103 ARG A CA 1
ATOM 812 C C . ARG A 1 103 ? -14.408 5.778 4.105 1.00 88.69 103 ARG A C 1
ATOM 814 O O . ARG A 1 103 ? -14.992 5.589 5.168 1.00 88.69 103 ARG A O 1
ATOM 821 N N . ASN A 1 104 ? -13.111 5.564 3.923 1.00 89.75 104 ASN A N 1
ATOM 822 C CA . ASN A 1 104 ? -12.219 4.996 4.928 1.00 89.75 104 ASN A CA 1
ATOM 823 C C . ASN A 1 104 ? -12.616 3.576 5.359 1.00 89.75 104 ASN A C 1
ATOM 825 O O . ASN A 1 104 ? -12.643 3.257 6.548 1.00 89.75 104 ASN A O 1
ATOM 829 N N . THR A 1 105 ? -12.922 2.723 4.384 1.00 95.06 105 THR A N 1
ATOM 830 C CA . THR A 1 105 ? -13.401 1.357 4.628 1.00 95.06 105 THR A CA 1
ATOM 831 C C . THR A 1 105 ? -12.272 0.327 4.660 1.00 95.06 105 THR A C 1
ATOM 833 O O . THR A 1 105 ? -12.532 -0.868 4.752 1.00 95.06 105 THR A O 1
ATOM 836 N N . PHE A 1 106 ? -11.000 0.727 4.586 1.00 97.31 106 PHE A N 1
ATOM 837 C CA . PHE A 1 106 ? -9.898 -0.236 4.535 1.00 97.31 106 PHE A CA 1
ATOM 838 C C . PHE A 1 106 ? -9.789 -1.065 5.821 1.00 97.31 106 PHE A C 1
ATOM 840 O O . PHE A 1 106 ? -9.635 -2.280 5.728 1.00 97.31 106 PHE A O 1
ATOM 847 N N . PHE A 1 107 ? -9.935 -0.471 7.013 1.00 97.69 107 PHE A N 1
ATOM 848 C CA . PHE A 1 107 ? -9.922 -1.261 8.254 1.00 97.69 107 PHE A CA 1
ATOM 849 C C . PHE A 1 107 ? -11.131 -2.204 8.353 1.00 97.69 107 PHE A C 1
ATOM 851 O O . PHE A 1 107 ? -10.981 -3.342 8.783 1.00 97.69 107 PHE A O 1
ATOM 858 N N . GLU A 1 108 ? -12.309 -1.797 7.871 1.00 97.25 108 GLU A N 1
ATOM 859 C CA . GLU A 1 108 ? -13.448 -2.717 7.731 1.00 97.25 108 GLU A CA 1
ATOM 860 C C . GLU A 1 108 ? -13.100 -3.882 6.794 1.00 97.25 108 GLU A C 1
ATOM 862 O O . GLU A 1 108 ? -13.366 -5.038 7.120 1.00 97.25 108 GLU A O 1
ATOM 867 N N . SER A 1 109 ? -12.414 -3.600 5.682 1.00 97.75 109 SER A N 1
ATOM 868 C CA . SER A 1 109 ? -11.936 -4.638 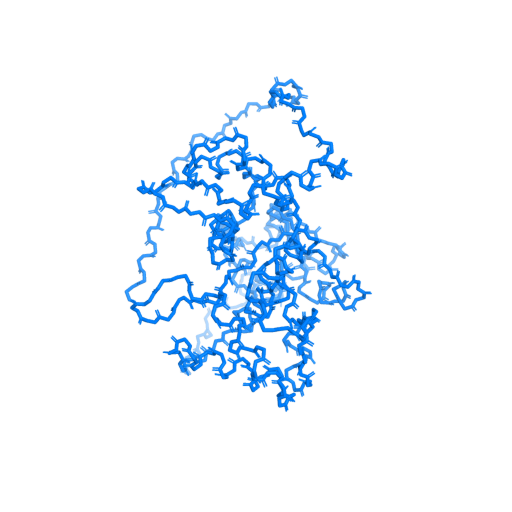4.768 1.00 97.75 109 SER A CA 1
ATOM 869 C C . SER A 1 109 ? -10.992 -5.623 5.461 1.00 97.75 109 SER A C 1
ATOM 871 O O . SER A 1 109 ? -11.060 -6.809 5.169 1.00 97.75 109 SER A O 1
ATOM 873 N N . VAL A 1 110 ? -10.157 -5.168 6.406 1.00 98.12 110 VAL A N 1
ATOM 874 C CA . VAL A 1 110 ? -9.265 -6.030 7.202 1.00 98.12 110 VAL A CA 1
ATOM 875 C C . VAL A 1 110 ? -10.078 -6.979 8.087 1.00 98.12 110 VAL A C 1
ATOM 877 O O . VAL A 1 110 ? -9.771 -8.169 8.152 1.00 98.12 110 VAL A O 1
ATOM 880 N N . LEU A 1 111 ? -11.148 -6.488 8.721 1.00 97.44 111 LEU A N 1
ATOM 881 C CA . LEU A 1 111 ? -12.034 -7.308 9.556 1.00 97.44 111 LEU A CA 1
ATOM 882 C C . LEU A 1 111 ? -12.803 -8.346 8.727 1.00 97.44 111 LEU A C 1
ATOM 884 O O . LEU A 1 111 ? -12.861 -9.519 9.096 1.00 97.44 111 LEU A O 1
ATOM 888 N N . VAL A 1 112 ? -13.349 -7.932 7.581 1.00 97.12 112 VAL A N 1
ATOM 889 C CA . VAL A 1 112 ? -14.034 -8.832 6.639 1.00 97.12 112 VAL A CA 1
ATOM 890 C C . VAL A 1 112 ? -13.063 -9.885 6.114 1.00 97.12 112 VAL A C 1
ATOM 892 O O . VAL A 1 112 ? -13.356 -11.080 6.156 1.00 97.12 112 VAL A O 1
ATOM 895 N N . ALA A 1 113 ? -11.878 -9.457 5.686 1.00 97.81 113 ALA A N 1
ATOM 896 C CA . ALA A 1 113 ? -10.840 -10.332 5.172 1.00 97.81 113 ALA A CA 1
ATOM 897 C C . ALA A 1 113 ? -10.372 -11.351 6.220 1.00 97.81 113 ALA A C 1
ATOM 899 O O . ALA A 1 113 ? -10.211 -12.522 5.886 1.00 97.81 113 ALA A O 1
ATOM 900 N N . ARG A 1 114 ? -10.231 -10.959 7.496 1.00 97.12 114 ARG A N 1
ATOM 901 C CA . ARG A 1 114 ? -9.949 -11.897 8.598 1.00 97.12 114 ARG A CA 1
ATOM 902 C C . ARG A 1 114 ? -11.004 -13.000 8.686 1.00 97.12 114 ARG A C 1
ATOM 904 O O . ARG A 1 114 ? -10.644 -14.160 8.861 1.00 97.12 114 ARG A O 1
ATOM 911 N N . GLY A 1 115 ? -12.284 -12.656 8.531 1.00 96.19 115 GLY A N 1
ATOM 912 C CA . GLY A 1 115 ? -13.378 -13.628 8.480 1.00 96.19 115 GLY A CA 1
ATOM 913 C C . GLY A 1 115 ? -13.245 -14.598 7.305 1.00 96.19 115 GLY A C 1
ATOM 914 O O . GLY A 1 115 ? -13.288 -15.808 7.508 1.00 96.19 115 GLY A O 1
ATOM 915 N N . VAL A 1 116 ? -12.999 -14.075 6.101 1.00 97.50 116 VAL A N 1
ATOM 916 C CA . VAL A 1 116 ? -12.793 -14.877 4.879 1.00 97.50 116 VAL A CA 1
ATOM 917 C C . VAL A 1 116 ? -11.604 -15.835 5.027 1.00 97.50 116 VAL A C 1
ATOM 919 O O . VAL A 1 116 ? -11.676 -16.994 4.629 1.00 97.50 116 VAL A O 1
ATOM 922 N N . LEU A 1 117 ? -10.513 -15.385 5.650 1.00 97.81 117 LEU A N 1
ATOM 923 C CA . LEU A 1 117 ? -9.296 -16.181 5.840 1.00 97.81 117 LEU A CA 1
ATOM 924 C C . LEU A 1 117 ? -9.476 -17.381 6.786 1.00 97.81 117 LEU A C 1
ATOM 926 O O . LEU A 1 117 ? -8.645 -18.290 6.761 1.00 97.81 117 LEU A O 1
ATOM 930 N N . ARG A 1 118 ? -10.557 -17.440 7.581 1.00 95.19 118 ARG A N 1
ATOM 931 C CA . ARG A 1 118 ? -10.869 -18.611 8.426 1.00 95.19 118 ARG A CA 1
ATOM 932 C C . ARG A 1 118 ? -11.156 -19.863 7.601 1.00 95.19 118 ARG A C 1
ATOM 934 O O . ARG A 1 118 ? -10.854 -20.965 8.050 1.00 95.19 118 ARG A O 1
ATOM 941 N N . GLU A 1 119 ? -11.673 -19.694 6.388 1.00 95.81 119 GLU A N 1
ATOM 942 C CA . GLU A 1 119 ? -11.938 -20.791 5.451 1.00 95.81 119 GLU A CA 1
ATOM 943 C C . GLU A 1 119 ? -10.677 -21.252 4.700 1.00 95.81 119 GLU A C 1
ATOM 945 O O . GLU A 1 119 ? -10.736 -22.210 3.935 1.00 95.81 119 GLU A O 1
ATOM 950 N N . ARG A 1 120 ? -9.528 -20.593 4.928 1.00 95.12 120 ARG A N 1
ATOM 951 C CA . ARG A 1 120 ? -8.253 -20.830 4.230 1.00 95.12 120 ARG A CA 1
ATOM 952 C C . ARG A 1 120 ? -8.410 -20.871 2.702 1.00 95.12 120 ARG A C 1
ATOM 954 O O . ARG A 1 120 ? -8.053 -21.870 2.080 1.00 95.12 120 ARG A O 1
ATOM 961 N N . PRO A 1 121 ? -8.954 -19.812 2.079 1.00 97.69 121 PRO A N 1
ATOM 962 C CA . PRO A 1 121 ? -9.099 -19.749 0.629 1.00 97.69 121 PRO A CA 1
ATOM 963 C C . PRO A 1 121 ? -7.733 -19.761 -0.070 1.00 97.69 121 PRO A C 1
ATOM 965 O O . PRO A 1 121 ? -6.712 -19.410 0.525 1.00 97.69 121 PRO A O 1
ATOM 968 N N . THR A 1 122 ? -7.717 -20.075 -1.366 1.00 97.81 122 THR A N 1
ATOM 969 C CA . THR A 1 122 ? -6.545 -19.761 -2.195 1.00 97.81 122 THR A CA 1
ATOM 970 C C . THR A 1 122 ? -6.361 -18.246 -2.303 1.00 97.81 122 THR A C 1
ATOM 972 O O . THR A 1 122 ? -7.335 -17.493 -2.196 1.00 97.81 122 THR A O 1
ATOM 975 N N . THR A 1 123 ? -5.141 -17.775 -2.571 1.00 96.31 123 THR A N 1
ATOM 976 C CA . THR A 1 123 ? -4.854 -16.342 -2.770 1.00 96.31 123 THR A CA 1
ATOM 977 C C . THR A 1 123 ? -5.779 -15.710 -3.814 1.00 96.31 123 THR A C 1
ATOM 979 O O . THR A 1 123 ? -6.341 -14.637 -3.591 1.00 96.31 123 THR A O 1
ATOM 982 N N . THR A 1 124 ? -6.009 -16.395 -4.937 1.00 95.69 124 THR A N 1
ATOM 983 C CA . THR A 1 124 ? -6.918 -15.920 -5.992 1.00 95.69 124 THR A CA 1
ATOM 984 C C . THR A 1 124 ? -8.373 -15.865 -5.524 1.00 95.69 124 THR A C 1
ATOM 986 O O . THR A 1 124 ? -9.072 -14.888 -5.804 1.00 95.69 124 THR A O 1
ATOM 989 N N . ALA A 1 125 ? -8.846 -16.880 -4.794 1.00 96.56 125 ALA A N 1
ATOM 990 C CA . ALA A 1 125 ? -10.206 -16.889 -4.259 1.00 96.56 125 ALA A CA 1
ATOM 991 C C . ALA A 1 125 ? -10.411 -15.777 -3.217 1.00 96.56 125 ALA A C 1
ATOM 993 O O . ALA A 1 125 ? -11.418 -15.072 -3.264 1.00 96.56 125 ALA A O 1
ATOM 994 N N . PHE A 1 126 ? -9.430 -15.568 -2.335 1.00 97.69 126 PHE A N 1
ATOM 995 C CA . PHE A 1 126 ? -9.414 -14.474 -1.368 1.00 97.69 126 PHE A CA 1
ATOM 996 C C . PHE A 1 126 ? -9.527 -13.109 -2.054 1.00 97.69 126 PHE A C 1
ATOM 998 O O . PHE A 1 126 ? -10.433 -12.333 -1.748 1.00 97.69 126 PHE A O 1
ATOM 1005 N N . LEU A 1 127 ? -8.649 -12.835 -3.025 1.00 96.25 127 LEU A N 1
ATOM 1006 C CA . LEU A 1 127 ? -8.646 -11.572 -3.761 1.00 96.25 127 LEU A CA 1
ATOM 1007 C C . LEU A 1 127 ? -9.973 -11.345 -4.482 1.00 96.25 127 LEU A C 1
ATOM 1009 O O . LEU A 1 127 ? -10.541 -10.262 -4.377 1.00 96.25 127 LEU A O 1
ATOM 1013 N N . ARG A 1 128 ? -10.523 -12.367 -5.149 1.00 95.25 128 ARG A N 1
ATOM 1014 C CA . ARG A 1 128 ? -11.833 -12.269 -5.809 1.00 95.25 128 ARG A CA 1
ATOM 1015 C C . ARG A 1 128 ? -12.938 -11.882 -4.825 1.00 95.25 128 ARG A C 1
ATOM 1017 O O . ARG A 1 128 ? -13.750 -11.014 -5.139 1.00 95.25 128 ARG A O 1
ATOM 1024 N N . THR A 1 129 ? -12.956 -12.486 -3.640 1.00 96.50 129 THR A N 1
ATOM 1025 C CA . THR A 1 129 ? -13.927 -12.157 -2.589 1.00 96.50 129 THR A CA 1
ATOM 1026 C C . THR A 1 129 ? -13.782 -10.709 -2.124 1.00 96.50 129 THR A C 1
ATOM 1028 O O . THR A 1 129 ? -14.781 -9.992 -2.055 1.00 96.50 129 THR A O 1
ATOM 1031 N N . MET A 1 130 ? -12.556 -10.239 -1.879 1.00 96.62 130 MET A N 1
ATOM 1032 C CA . MET A 1 130 ? -12.323 -8.858 -1.438 1.00 96.62 130 MET A CA 1
ATOM 1033 C C . MET A 1 130 ? -12.608 -7.820 -2.535 1.00 96.62 130 MET A C 1
ATOM 1035 O O . MET A 1 130 ? -13.121 -6.741 -2.239 1.00 96.62 130 MET A O 1
ATOM 1039 N N . LEU A 1 131 ? -12.362 -8.145 -3.809 1.00 94.75 131 LEU A N 1
ATOM 1040 C CA . LEU A 1 131 ? -12.736 -7.284 -4.939 1.00 94.75 131 LEU A CA 1
ATOM 1041 C C . LEU A 1 131 ? -14.252 -7.187 -5.111 1.00 94.75 131 LEU A C 1
ATOM 1043 O O . LEU A 1 131 ? -14.786 -6.093 -5.306 1.00 94.75 131 LEU A O 1
ATOM 1047 N N . LYS A 1 132 ? -14.959 -8.307 -4.946 1.00 94.06 132 LYS A N 1
ATOM 1048 C CA . LYS A 1 132 ? -16.422 -8.310 -4.926 1.00 94.06 132 LYS A CA 1
ATOM 1049 C C . LYS A 1 132 ? -16.964 -7.474 -3.768 1.00 94.06 132 LYS A C 1
ATOM 1051 O O . LYS A 1 132 ? -17.930 -6.740 -3.955 1.00 94.06 132 LYS A O 1
ATOM 1056 N N . TRP A 1 133 ? -16.327 -7.537 -2.598 1.00 94.44 133 TRP A N 1
ATOM 1057 C CA . TRP A 1 133 ? -16.714 -6.744 -1.429 1.00 94.44 133 TRP A CA 1
ATOM 1058 C C . TRP A 1 133 ? -16.622 -5.227 -1.676 1.00 94.44 133 TRP A C 1
ATOM 1060 O O . TRP A 1 133 ? -17.525 -4.502 -1.265 1.00 94.44 133 TRP A O 1
ATOM 1070 N N . VAL A 1 134 ? -15.620 -4.737 -2.423 1.00 92.44 134 VAL A N 1
ATOM 1071 C CA . VAL A 1 134 ? -15.573 -3.314 -2.841 1.00 92.44 134 VAL A CA 1
ATOM 1072 C C . VAL A 1 134 ? -16.490 -2.968 -4.017 1.00 92.44 134 VAL A C 1
ATOM 1074 O O . VAL A 1 134 ? -16.590 -1.803 -4.399 1.00 92.44 134 VAL A O 1
ATOM 1077 N N . GLY A 1 135 ? -17.175 -3.956 -4.596 1.00 90.38 135 GLY A N 1
ATOM 1078 C CA . GLY A 1 135 ? -18.086 -3.770 -5.724 1.00 90.38 135 GLY A CA 1
ATOM 1079 C C . GLY A 1 135 ? -17.396 -3.751 -7.088 1.00 90.38 135 GLY A C 1
ATOM 1080 O O . GLY A 1 135 ? -17.896 -3.120 -8.015 1.00 90.38 135 GLY A O 1
ATOM 1081 N N . THR A 1 136 ? -16.242 -4.409 -7.223 1.00 85.25 136 THR A N 1
ATOM 1082 C CA . THR A 1 136 ? -15.541 -4.566 -8.503 1.00 85.25 136 THR A CA 1
ATOM 1083 C C . THR A 1 136 ? -15.544 -6.023 -8.955 1.00 85.25 136 THR A C 1
ATOM 1085 O O . THR A 1 136 ? -15.076 -6.901 -8.237 1.00 85.25 136 THR A O 1
ATOM 1088 N N . GLU A 1 137 ? -15.992 -6.262 -10.188 1.00 75.81 137 GLU A N 1
ATOM 1089 C CA . GLU A 1 137 ? -15.957 -7.585 -10.839 1.00 75.81 137 GLU A CA 1
ATOM 1090 C C . GLU A 1 137 ? -15.025 -7.629 -12.064 1.00 75.81 137 GLU A C 1
ATOM 1092 O O . GLU A 1 137 ? -14.884 -8.663 -12.708 1.00 75.81 137 GLU A O 1
ATOM 1097 N N . LEU A 1 138 ? -14.372 -6.506 -12.385 1.00 75.44 138 LEU A N 1
ATOM 1098 C CA . LEU A 1 138 ? -13.437 -6.406 -13.505 1.00 75.44 138 LEU A CA 1
ATOM 1099 C C . LEU A 1 138 ? -12.138 -7.156 -13.212 1.00 75.44 138 LEU A C 1
ATOM 1101 O O . LEU A 1 138 ? -11.592 -7.038 -12.112 1.00 75.44 138 LEU A O 1
ATOM 1105 N N . GLU A 1 139 ? -11.603 -7.828 -14.232 1.00 83.31 139 GLU A N 1
ATOM 1106 C CA . GLU A 1 139 ? -10.249 -8.377 -14.195 1.00 83.31 139 GLU A CA 1
ATOM 1107 C C . GLU A 1 139 ? -9.227 -7.272 -13.901 1.00 83.31 139 GLU A C 1
ATOM 1109 O O . GLU A 1 139 ? -9.347 -6.127 -14.352 1.00 83.31 139 GLU A O 1
ATOM 1114 N N . LYS A 1 140 ? -8.227 -7.612 -13.089 1.00 88.38 140 LYS A N 1
ATOM 1115 C CA . LYS A 1 140 ? -7.182 -6.695 -12.636 1.00 88.38 140 LYS A CA 1
ATOM 1116 C C . LYS A 1 140 ? -5.821 -7.257 -13.004 1.00 88.38 140 LYS A C 1
ATOM 1118 O O . LYS A 1 140 ? -5.614 -8.461 -12.931 1.00 88.38 140 LYS A O 1
ATOM 1123 N N . SER A 1 141 ? -4.894 -6.366 -13.344 1.00 87.81 141 SER A N 1
ATOM 1124 C CA . SER A 1 141 ? -3.485 -6.711 -13.558 1.00 87.81 141 SER A CA 1
ATOM 1125 C C . SER A 1 141 ? -2.868 -7.341 -12.307 1.00 87.81 141 SER A C 1
ATOM 1127 O O . SER A 1 141 ? -3.200 -6.920 -11.193 1.00 87.81 141 SER A O 1
ATOM 1129 N N . ASP A 1 142 ? -1.878 -8.213 -12.481 1.00 87.06 142 ASP A N 1
ATOM 1130 C CA . ASP A 1 142 ? -1.103 -8.809 -11.386 1.00 87.06 142 ASP A CA 1
ATOM 1131 C C . ASP A 1 142 ? -0.542 -7.763 -10.424 1.00 87.06 142 ASP A C 1
ATOM 1133 O O . ASP A 1 142 ? -0.628 -7.934 -9.211 1.00 87.06 142 ASP A O 1
ATOM 1137 N N . ARG A 1 143 ? -0.026 -6.638 -10.937 1.00 83.88 143 ARG A N 1
ATOM 1138 C CA . ARG A 1 143 ? 0.489 -5.539 -10.105 1.00 83.88 143 ARG A CA 1
ATOM 1139 C C . ARG A 1 143 ? -0.568 -4.956 -9.172 1.00 83.88 143 ARG A C 1
ATOM 1141 O O . ARG A 1 143 ? -0.281 -4.632 -8.022 1.00 83.88 143 ARG A O 1
ATOM 1148 N N . TYR A 1 144 ? -1.800 -4.829 -9.651 1.00 88.88 144 TYR A N 1
ATOM 1149 C CA . TYR A 1 144 ? -2.912 -4.365 -8.826 1.00 88.88 144 TYR A CA 1
ATOM 1150 C C . TYR A 1 144 ? -3.226 -5.377 -7.719 1.00 88.88 144 TYR A C 1
ATOM 1152 O O . TYR A 1 144 ? -3.351 -4.995 -6.558 1.00 88.88 144 TYR A O 1
ATOM 1160 N N . LEU A 1 145 ? -3.302 -6.665 -8.062 1.00 92.25 145 LEU A N 1
ATOM 1161 C CA . LEU A 1 145 ? -3.549 -7.739 -7.098 1.00 92.25 145 LEU A CA 1
ATOM 1162 C C . LEU A 1 145 ? -2.424 -7.836 -6.057 1.00 92.25 145 LEU A C 1
ATOM 1164 O O . LEU A 1 145 ? -2.697 -7.944 -4.862 1.00 92.25 145 LEU A O 1
ATOM 1168 N N . GLN A 1 146 ? -1.171 -7.686 -6.488 1.00 90.62 146 GLN A N 1
ATOM 1169 C CA . GLN A 1 146 ? -0.012 -7.621 -5.605 1.00 90.62 146 GLN A CA 1
ATOM 1170 C C . GLN A 1 146 ? -0.092 -6.427 -4.650 1.00 90.62 146 GLN A C 1
ATOM 1172 O O . GLN A 1 146 ?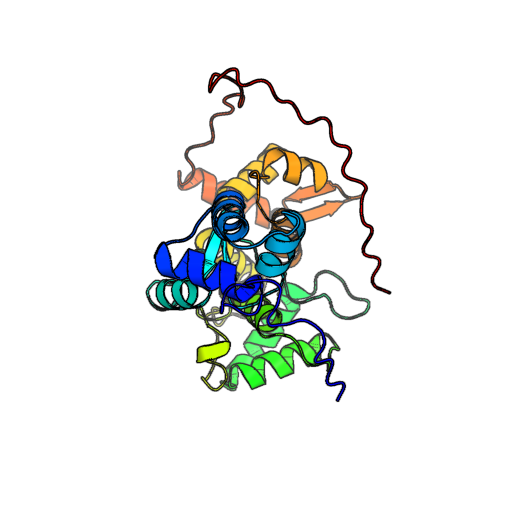 0.202 -6.575 -3.470 1.00 90.62 146 GLN A O 1
ATOM 1177 N N . ASN A 1 147 ? -0.533 -5.255 -5.115 1.00 91.44 147 ASN A N 1
ATOM 1178 C CA . ASN A 1 147 ? -0.709 -4.089 -4.247 1.00 91.44 147 ASN A CA 1
ATOM 1179 C C . ASN A 1 147 ? -1.772 -4.319 -3.163 1.00 91.44 147 ASN A C 1
ATOM 1181 O O . ASN A 1 147 ? -1.570 -3.894 -2.027 1.00 91.44 147 ASN A O 1
ATOM 1185 N N . VAL A 1 148 ? -2.864 -5.026 -3.479 1.00 94.94 148 VAL A N 1
ATOM 1186 C CA . VAL A 1 148 ? -3.877 -5.409 -2.481 1.00 94.94 148 VAL A CA 1
ATOM 1187 C C . VAL A 1 148 ? -3.274 -6.339 -1.423 1.00 94.94 148 VAL A C 1
ATOM 1189 O O . VAL A 1 148 ? -3.456 -6.100 -0.229 1.00 94.94 148 VAL A O 1
ATOM 1192 N N . LEU A 1 149 ? -2.509 -7.357 -1.836 1.00 95.12 149 LEU A N 1
ATOM 1193 C CA . LEU A 1 149 ? -1.800 -8.240 -0.901 1.00 95.12 149 LEU A CA 1
ATOM 1194 C C . LEU A 1 149 ? -0.783 -7.466 -0.053 1.00 95.12 149 LEU A C 1
ATOM 1196 O O . LEU A 1 149 ? -0.753 -7.638 1.161 1.00 95.12 149 LEU A O 1
ATOM 1200 N N . ASN A 1 150 ? -0.005 -6.568 -0.661 1.00 94.50 150 ASN A N 1
ATOM 1201 C CA . ASN A 1 150 ? 0.968 -5.734 0.042 1.00 94.50 150 ASN A CA 1
ATOM 1202 C C . ASN A 1 150 ? 0.293 -4.846 1.096 1.00 94.50 150 ASN A C 1
ATOM 1204 O O . ASN A 1 150 ? 0.808 -4.727 2.203 1.00 94.50 150 ASN A O 1
ATOM 1208 N N . ALA A 1 151 ? -0.865 -4.252 0.792 1.00 97.25 151 ALA A N 1
ATOM 1209 C CA . ALA A 1 151 ? -1.607 -3.443 1.757 1.00 97.25 151 ALA A CA 1
ATOM 1210 C C . ALA A 1 151 ? -2.058 -4.270 2.970 1.00 97.25 151 ALA A C 1
ATOM 1212 O O . ALA A 1 151 ? -1.912 -3.819 4.105 1.00 97.25 151 ALA A O 1
ATOM 1213 N N . TYR A 1 152 ? -2.548 -5.494 2.750 1.00 98.12 152 TYR A N 1
ATOM 1214 C CA . TYR A 1 152 ? -2.901 -6.412 3.835 1.00 98.12 152 TYR A CA 1
ATOM 1215 C C . TYR A 1 152 ? -1.686 -6.925 4.612 1.00 98.12 152 TYR A C 1
ATOM 1217 O O . TYR A 1 152 ? -1.748 -7.057 5.835 1.00 98.12 152 TYR A O 1
ATOM 1225 N N . TYR A 1 153 ? -0.572 -7.173 3.929 1.00 96.31 153 TYR A N 1
ATOM 1226 C CA . TYR A 1 153 ? 0.688 -7.557 4.552 1.00 96.31 153 TYR A CA 1
ATOM 1227 C C . TYR A 1 153 ? 1.227 -6.458 5.477 1.00 96.31 153 TYR A C 1
ATOM 1229 O O . TYR A 1 153 ? 1.582 -6.747 6.621 1.00 96.31 153 TYR A O 1
ATOM 1237 N N . VAL A 1 154 ? 1.249 -5.201 5.021 1.00 97.12 154 VAL A N 1
ATOM 1238 C CA . VAL A 1 154 ? 1.768 -4.061 5.799 1.00 97.12 154 VAL A CA 1
ATOM 1239 C C . VAL A 1 154 ? 1.030 -3.906 7.127 1.00 97.12 154 VAL A C 1
ATOM 1241 O O . VAL A 1 154 ? 1.655 -3.601 8.134 1.00 97.12 154 VAL A O 1
ATOM 1244 N N . VAL A 1 155 ? -0.274 -4.185 7.164 1.00 97.88 155 VAL A N 1
ATOM 1245 C CA . VAL A 1 155 ? -1.082 -4.098 8.394 1.00 97.88 155 VAL A CA 1
ATOM 1246 C C . VAL A 1 155 ? -1.165 -5.407 9.180 1.00 97.88 155 VAL A C 1
ATOM 1248 O O . VAL A 1 155 ? -1.988 -5.537 10.081 1.00 97.88 155 VAL A O 1
ATOM 1251 N N . GLY A 1 156 ? -0.343 -6.404 8.849 1.00 96.94 156 GLY A N 1
ATOM 1252 C CA . GLY A 1 156 ? -0.272 -7.634 9.635 1.00 96.94 156 GLY A CA 1
ATOM 1253 C C . GLY A 1 156 ? -1.420 -8.615 9.408 1.00 96.94 156 GLY A C 1
ATOM 1254 O O . GLY A 1 156 ? -1.575 -9.539 10.206 1.00 96.94 156 GLY A O 1
ATOM 1255 N N . LEU A 1 157 ? -2.227 -8.456 8.351 1.00 98.00 157 LEU A N 1
ATOM 1256 C CA . LEU A 1 157 ? -3.343 -9.369 8.097 1.00 98.00 157 LEU A CA 1
ATOM 1257 C C . LEU A 1 157 ? -2.888 -10.730 7.574 1.00 98.00 157 LEU A C 1
ATOM 1259 O O . LEU A 1 157 ? -3.464 -11.743 7.968 1.00 98.00 157 LEU A O 1
ATOM 1263 N N . ILE A 1 158 ? -1.902 -10.736 6.681 1.00 96.06 158 ILE A N 1
ATOM 1264 C CA . ILE A 1 158 ? -1.386 -11.927 5.998 1.00 96.06 158 ILE A CA 1
ATOM 1265 C C . ILE A 1 158 ? 0.148 -11.945 6.036 1.00 96.06 158 ILE A C 1
ATOM 1267 O O . ILE A 1 158 ? 0.764 -10.882 6.201 1.00 96.06 158 ILE A O 1
ATOM 1271 N N . PRO A 1 159 ? 0.791 -13.115 5.852 1.00 92.00 159 PRO A N 1
ATOM 1272 C CA . PRO A 1 159 ? 2.217 -13.166 5.552 1.00 92.00 159 PRO A CA 1
ATOM 1273 C C . PRO A 1 159 ? 2.517 -12.499 4.204 1.00 92.00 159 PRO A C 1
ATOM 1275 O O . PRO A 1 159 ? 1.634 -12.351 3.350 1.00 92.00 159 PRO A O 1
ATOM 1278 N N . TYR A 1 160 ? 3.778 -12.118 3.998 1.00 90.06 160 TYR A N 1
ATOM 1279 C CA . TYR A 1 160 ? 4.197 -11.603 2.701 1.00 90.06 160 TYR A CA 1
ATOM 1280 C C . TYR A 1 160 ? 3.932 -12.660 1.625 1.00 90.06 160 TYR A C 1
ATOM 1282 O O . TYR A 1 160 ? 4.320 -13.816 1.772 1.00 90.06 160 TYR A O 1
ATOM 1290 N N . THR A 1 161 ? 3.203 -12.271 0.581 1.00 88.50 161 THR A N 1
ATOM 1291 C CA . THR A 1 161 ? 2.690 -13.195 -0.431 1.00 88.50 161 THR A CA 1
ATOM 1292 C C . THR A 1 161 ? 2.881 -12.589 -1.810 1.00 88.50 161 THR A C 1
ATOM 1294 O O . THR A 1 161 ? 2.406 -11.484 -2.083 1.00 88.50 161 THR A O 1
ATOM 1297 N N . VAL A 1 162 ? 3.534 -13.337 -2.696 1.00 87.06 162 VAL A N 1
ATOM 1298 C CA . VAL A 1 162 ? 3.737 -12.954 -4.094 1.00 87.06 162 VAL A CA 1
ATOM 1299 C C . VAL A 1 162 ? 2.665 -13.592 -4.956 1.00 87.06 162 VAL A C 1
ATOM 1301 O O . VAL A 1 162 ? 2.656 -14.807 -5.151 1.00 87.06 162 VAL A O 1
ATOM 1304 N N . TYR A 1 163 ? 1.784 -12.772 -5.524 1.00 88.81 163 TYR A N 1
ATOM 1305 C CA . TYR A 1 163 ? 0.622 -13.234 -6.276 1.00 88.81 163 TYR A CA 1
ATOM 1306 C C . TYR A 1 163 ? 0.992 -14.221 -7.394 1.00 88.81 163 TYR A C 1
ATOM 1308 O O . TYR A 1 163 ? 0.434 -15.312 -7.453 1.00 88.81 163 TYR A O 1
ATOM 1316 N N . ARG A 1 164 ? 1.994 -13.891 -8.222 1.00 84.56 164 ARG A N 1
ATOM 1317 C CA . ARG A 1 164 ? 2.415 -14.724 -9.367 1.00 84.56 164 ARG A CA 1
ATOM 1318 C C . ARG A 1 164 ? 2.913 -16.121 -8.991 1.00 84.56 164 ARG A C 1
ATOM 1320 O O . ARG A 1 164 ? 2.845 -17.020 -9.821 1.00 84.56 164 ARG A O 1
ATOM 1327 N N . ARG A 1 165 ? 3.425 -16.305 -7.772 1.00 83.75 165 ARG A N 1
ATOM 1328 C CA . ARG A 1 165 ? 3.937 -17.599 -7.284 1.00 83.75 165 ARG A CA 1
ATOM 1329 C C . ARG A 1 165 ? 2.929 -18.333 -6.403 1.00 83.75 165 ARG A C 1
ATOM 1331 O O . ARG A 1 165 ? 2.929 -19.556 -6.357 1.00 83.75 165 ARG A O 1
ATOM 1338 N N . ALA A 1 166 ? 2.062 -17.588 -5.724 1.00 85.56 166 ALA A N 1
ATOM 1339 C CA . ALA A 1 166 ? 1.175 -18.099 -4.687 1.00 85.56 166 ALA A CA 1
ATOM 1340 C C . ALA A 1 166 ? -0.314 -18.029 -5.064 1.00 85.56 166 ALA A C 1
ATOM 1342 O O . ALA A 1 166 ? -1.163 -18.132 -4.179 1.00 85.56 166 ALA A O 1
ATOM 1343 N N . ALA A 1 167 ? -0.656 -17.855 -6.346 1.00 87.75 167 ALA A N 1
ATOM 1344 C CA . ALA A 1 167 ? -2.035 -17.677 -6.812 1.00 87.75 167 ALA A CA 1
ATOM 1345 C C . ALA A 1 167 ? -2.999 -18.765 -6.297 1.00 87.75 167 ALA A C 1
ATOM 1347 O O . ALA A 1 167 ? -4.123 -18.445 -5.892 1.00 87.75 167 ALA A O 1
ATOM 1348 N N . ASP A 1 168 ? -2.532 -20.015 -6.250 1.00 92.19 168 ASP A N 1
ATOM 1349 C CA . ASP A 1 168 ? -3.287 -21.181 -5.774 1.00 92.19 168 ASP A CA 1
ATOM 1350 C C . ASP A 1 168 ? -2.902 -21.628 -4.354 1.00 92.19 168 ASP A C 1
ATOM 1352 O O . ASP A 1 168 ? -3.506 -22.549 -3.804 1.00 92.19 168 ASP A O 1
ATOM 1356 N N . ALA A 1 169 ? -1.921 -20.972 -3.727 1.00 92.81 169 ALA A N 1
ATOM 1357 C CA . ALA A 1 169 ? -1.532 -21.270 -2.354 1.00 92.81 169 ALA A CA 1
ATOM 1358 C C . ALA A 1 169 ? -2.631 -20.843 -1.372 1.00 92.81 169 ALA A C 1
ATOM 1360 O O . ALA A 1 169 ? -3.326 -19.846 -1.592 1.00 92.81 169 ALA A O 1
ATOM 1361 N N . LEU A 1 170 ? -2.781 -21.596 -0.280 1.00 95.44 170 LEU A N 1
ATOM 1362 C CA . LEU A 1 170 ? -3.747 -21.280 0.770 1.00 95.44 170 LEU A CA 1
ATOM 1363 C C . LEU A 1 170 ? -3.255 -20.101 1.607 1.00 95.44 170 LEU A C 1
ATOM 1365 O O . LEU A 1 170 ? -2.131 -20.108 2.112 1.00 95.44 170 LEU A O 1
ATOM 1369 N N . LEU A 1 171 ? -4.131 -19.123 1.802 1.00 95.00 171 LEU A N 1
ATOM 1370 C CA . LEU A 1 171 ? -3.854 -17.932 2.587 1.00 95.00 171 LEU A CA 1
ATOM 1371 C C . LEU A 1 171 ? -4.475 -18.067 3.980 1.00 95.00 171 LEU A C 1
ATOM 1373 O O . LEU A 1 171 ? -5.560 -18.624 4.146 1.00 95.00 171 LEU A O 1
ATOM 1377 N N . HIS A 1 172 ? -3.785 -17.560 4.997 1.00 93.62 172 HIS A N 1
ATOM 1378 C CA . HIS A 1 172 ? -4.253 -17.567 6.380 1.00 93.62 172 HIS A CA 1
ATOM 1379 C C . HIS A 1 172 ? -4.028 -16.199 7.019 1.00 93.62 172 HIS A C 1
ATOM 1381 O O . HIS A 1 172 ? -3.183 -15.424 6.569 1.00 93.62 172 HIS A O 1
ATOM 1387 N N . SER A 1 173 ? -4.799 -15.904 8.065 1.00 96.06 173 SER A N 1
ATOM 1388 C CA . SER A 1 173 ? -4.631 -14.662 8.809 1.00 96.06 173 SER A CA 1
ATOM 1389 C C . SER A 1 173 ? -3.487 -14.760 9.814 1.00 96.06 173 SER A C 1
ATOM 1391 O O . SER A 1 173 ? -3.305 -15.796 10.452 1.00 96.06 173 SER A O 1
ATOM 1393 N N . THR A 1 174 ? -2.756 -13.660 9.972 1.00 95.00 174 THR A N 1
ATOM 1394 C CA . THR A 1 174 ? -1.772 -13.437 11.040 1.00 95.00 174 THR A CA 1
ATOM 1395 C C . THR A 1 174 ? -2.270 -12.456 12.103 1.00 95.00 174 THR A C 1
ATOM 1397 O O . THR A 1 174 ? -1.514 -12.109 13.008 1.00 95.00 174 THR A O 1
ATOM 1400 N N . LEU A 1 175 ? -3.527 -11.997 12.014 1.00 94.94 175 LEU A N 1
ATOM 1401 C CA . LEU A 1 175 ? -4.098 -11.132 13.045 1.00 94.94 175 LEU A CA 1
ATOM 1402 C C . LEU A 1 175 ? -4.323 -11.899 14.354 1.00 94.94 175 LEU A C 1
ATOM 1404 O O . LEU A 1 175 ? -4.693 -13.075 14.319 1.00 94.94 175 LEU A O 1
ATOM 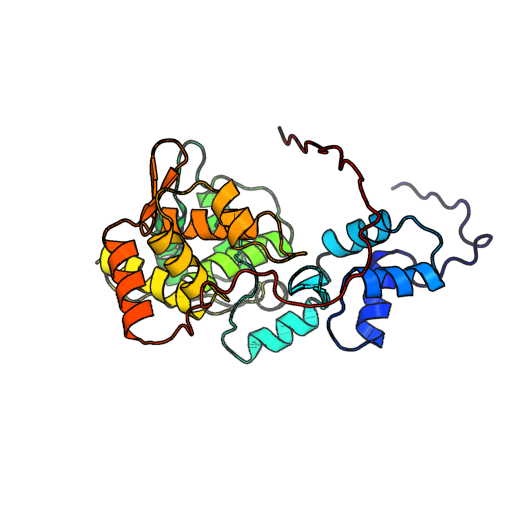1408 N N . PRO A 1 176 ? -4.200 -11.224 15.509 1.00 94.69 176 PRO A N 1
ATOM 1409 C CA . PRO A 1 176 ? -4.577 -11.797 16.792 1.00 94.69 176 PRO A CA 1
ATOM 1410 C C . PRO A 1 176 ? -6.054 -12.205 16.834 1.00 94.69 176 PRO A C 1
ATOM 1412 O O . PRO A 1 176 ? -6.933 -11.475 16.362 1.00 94.69 176 PRO A O 1
ATOM 1415 N N . GLU A 1 177 ? -6.346 -13.340 17.475 1.00 91.94 177 GLU A N 1
ATOM 1416 C CA . GLU A 1 177 ? -7.721 -13.761 17.741 1.00 91.94 177 GLU A CA 1
ATOM 1417 C C . GLU A 1 177 ? -8.309 -12.981 18.928 1.00 91.94 177 GLU A C 1
ATOM 1419 O O . GLU A 1 177 ? -8.318 -13.443 20.064 1.00 91.94 177 GLU A O 1
ATOM 1424 N N . THR A 1 178 ? -8.768 -11.759 18.655 1.00 94.31 178 THR A N 1
ATOM 1425 C CA . THR A 1 178 ? -9.465 -10.886 19.614 1.00 94.31 178 THR A CA 1
ATOM 1426 C C . THR A 1 178 ? -10.653 -10.185 18.956 1.00 94.31 178 THR A C 1
ATOM 1428 O O . THR A 1 178 ? -10.626 -9.933 17.747 1.00 94.31 178 THR A O 1
ATOM 1431 N N . ASP A 1 179 ? -11.681 -9.868 19.743 1.00 92.88 179 ASP A N 1
ATOM 1432 C CA . ASP A 1 179 ? -12.829 -9.047 19.329 1.00 92.88 179 ASP A CA 1
ATOM 1433 C C . ASP A 1 179 ? -12.639 -7.558 19.686 1.00 92.88 179 ASP A C 1
ATOM 1435 O O . ASP A 1 179 ? -13.449 -6.709 19.309 1.00 92.88 179 ASP A O 1
ATOM 1439 N N . ASP A 1 180 ? -11.552 -7.215 20.386 1.00 96.69 180 ASP A N 1
ATOM 1440 C CA . ASP A 1 180 ? -11.202 -5.829 20.689 1.00 96.69 180 ASP A CA 1
ATOM 1441 C C . ASP A 1 180 ? -10.691 -5.111 19.430 1.00 96.69 180 ASP A C 1
ATOM 1443 O O . ASP A 1 180 ? -9.553 -5.283 18.980 1.00 96.69 180 ASP A O 1
ATOM 1447 N N . LEU A 1 181 ? -11.552 -4.262 18.868 1.00 95.94 181 LEU A N 1
ATOM 1448 C CA . LEU A 1 181 ? -11.251 -3.482 17.671 1.00 95.94 181 LEU A CA 1
ATOM 1449 C C . LEU A 1 181 ? -10.103 -2.485 17.871 1.00 95.94 181 LEU A C 1
ATOM 1451 O O . LEU A 1 181 ? -9.386 -2.203 16.911 1.00 95.94 181 LEU A O 1
ATOM 1455 N N . GLN A 1 182 ? -9.918 -1.939 19.076 1.00 95.62 182 GLN A N 1
ATOM 1456 C CA . GLN A 1 182 ? -8.816 -1.012 19.342 1.00 95.62 182 GLN A CA 1
ATOM 1457 C C . GLN A 1 182 ? -7.489 -1.760 19.431 1.00 95.62 182 GLN A C 1
ATOM 1459 O O . GLN A 1 182 ? -6.505 -1.319 18.835 1.00 95.62 182 GLN A O 1
ATOM 1464 N N . ALA A 1 183 ? -7.479 -2.933 20.069 1.00 96.12 183 ALA A N 1
ATOM 1465 C CA . ALA A 1 183 ? -6.309 -3.807 20.068 1.00 96.12 183 ALA A CA 1
ATOM 1466 C C . ALA A 1 183 ? -5.909 -4.221 18.640 1.00 96.12 183 ALA A C 1
ATOM 1468 O O . ALA A 1 183 ? -4.727 -4.196 18.297 1.00 96.12 183 ALA A O 1
ATOM 1469 N N . LEU A 1 184 ? -6.881 -4.526 17.769 1.00 97.50 184 LEU A N 1
ATOM 1470 C CA . LEU A 1 184 ? -6.609 -4.837 16.360 1.00 97.50 184 LEU A CA 1
ATOM 1471 C C . LEU A 1 184 ? -6.050 -3.640 15.584 1.00 97.50 184 LEU A C 1
ATOM 1473 O O . LEU A 1 184 ? -5.118 -3.813 14.801 1.00 97.50 184 LEU A O 1
ATOM 1477 N N . ARG A 1 185 ? -6.580 -2.426 15.794 1.00 97.69 185 ARG A N 1
ATOM 1478 C CA . ARG A 1 185 ? -6.028 -1.207 15.174 1.00 97.69 185 ARG A CA 1
ATOM 1479 C C . ARG A 1 185 ? -4.590 -0.965 15.602 1.00 97.69 185 ARG A C 1
ATOM 1481 O O . ARG A 1 185 ? -3.742 -0.733 14.744 1.00 97.69 185 ARG A O 1
ATOM 1488 N N . ARG A 1 186 ? -4.318 -1.064 16.906 1.00 97.69 186 ARG A N 1
ATOM 1489 C CA . ARG A 1 186 ? -2.969 -0.949 17.471 1.00 97.69 186 ARG A CA 1
ATOM 1490 C C . ARG A 1 186 ? -2.023 -1.964 16.836 1.00 97.69 186 ARG A C 1
ATOM 1492 O O . ARG A 1 186 ? -0.964 -1.580 16.357 1.00 97.69 186 ARG A O 1
ATOM 1499 N N . PHE A 1 187 ? -2.436 -3.229 16.752 1.00 97.81 187 PHE A N 1
ATOM 1500 C CA . PHE A 1 187 ? -1.652 -4.275 16.094 1.00 97.81 187 PHE A CA 1
ATOM 1501 C C . PHE A 1 187 ? -1.338 -3.925 14.631 1.00 97.81 187 PHE A C 1
ATOM 1503 O O . PHE A 1 187 ? -0.183 -3.981 14.218 1.00 97.81 187 PHE A O 1
ATOM 1510 N N . CYS A 1 188 ? -2.346 -3.499 13.864 1.00 98.44 188 CYS A N 1
ATOM 1511 C CA . CYS A 1 188 ? -2.171 -3.108 12.465 1.00 98.44 188 CYS A CA 1
ATOM 1512 C C . CYS A 1 188 ? -1.185 -1.942 12.300 1.00 98.44 188 CYS A C 1
ATOM 1514 O O . CYS A 1 188 ? -0.371 -1.950 11.378 1.00 98.44 188 CYS A O 1
ATOM 1516 N N . LEU A 1 189 ? -1.262 -0.940 13.182 1.00 98.19 189 LEU A N 1
ATOM 1517 C CA . LEU A 1 189 ? -0.359 0.210 13.181 1.00 98.19 189 LEU A CA 1
ATOM 1518 C C . LEU A 1 189 ? 1.074 -0.202 13.520 1.00 98.19 189 LEU A C 1
ATOM 1520 O O . LEU A 1 189 ? 1.988 0.216 12.816 1.00 98.19 189 LEU A O 1
ATOM 1524 N N . ASN A 1 190 ? 1.269 -1.065 14.518 1.00 96.69 190 ASN A N 1
ATOM 1525 C CA . ASN A 1 190 ? 2.593 -1.575 14.880 1.00 96.69 190 ASN A CA 1
ATOM 1526 C C . ASN A 1 190 ? 3.222 -2.356 13.719 1.00 96.69 190 ASN A C 1
ATOM 1528 O O . ASN A 1 190 ? 4.347 -2.060 13.323 1.00 96.69 190 ASN A O 1
ATOM 1532 N N . CYS A 1 191 ? 2.467 -3.260 13.084 1.00 97.12 191 CYS A N 1
ATOM 1533 C CA . CYS A 1 191 ? 2.937 -3.943 11.877 1.00 97.12 191 CYS A CA 1
ATOM 1534 C C . CYS A 1 191 ? 3.298 -2.955 10.763 1.00 97.12 191 CYS A C 1
ATOM 1536 O O . CYS A 1 191 ? 4.303 -3.146 10.085 1.00 97.12 191 CYS A O 1
ATOM 1538 N N . MET A 1 192 ? 2.521 -1.883 10.586 1.00 96.62 192 MET A N 1
ATOM 1539 C CA . MET A 1 192 ? 2.823 -0.856 9.591 1.00 96.62 192 MET A CA 1
ATOM 1540 C C . MET A 1 192 ? 4.122 -0.103 9.916 1.00 96.62 192 MET A C 1
ATOM 1542 O O . MET A 1 192 ? 4.864 0.216 8.992 1.00 96.62 192 MET A O 1
ATOM 1546 N N . MET A 1 193 ? 4.418 0.163 11.193 1.00 94.69 193 MET A N 1
ATOM 1547 C CA . MET A 1 193 ? 5.682 0.788 11.610 1.00 94.69 193 MET A CA 1
ATOM 1548 C C . MET A 1 193 ? 6.894 -0.105 11.327 1.00 94.69 193 MET A C 1
ATOM 1550 O O . MET A 1 193 ? 7.947 0.399 10.948 1.00 94.69 193 MET A O 1
ATOM 1554 N N . GLU A 1 194 ? 6.738 -1.421 11.470 1.00 92.50 194 GLU A N 1
ATOM 1555 C CA . GLU A 1 194 ? 7.808 -2.403 11.260 1.00 92.50 194 GLU A CA 1
ATOM 1556 C C . GLU A 1 194 ? 8.006 -2.761 9.780 1.00 92.50 194 GLU A C 1
ATOM 1558 O O . GLU A 1 194 ? 9.130 -2.940 9.320 1.00 92.50 194 GLU A O 1
ATOM 1563 N N . ARG A 1 195 ? 6.913 -2.883 9.019 1.00 93.06 195 ARG A N 1
ATOM 1564 C CA . ARG A 1 195 ? 6.914 -3.446 7.656 1.00 93.06 195 ARG A CA 1
ATOM 1565 C C . ARG A 1 195 ? 6.974 -2.398 6.555 1.00 93.06 195 ARG A C 1
ATOM 1567 O O . ARG A 1 195 ? 7.025 -2.766 5.382 1.00 93.06 195 ARG A O 1
ATOM 1574 N N . LEU A 1 196 ? 6.952 -1.111 6.893 1.00 92.06 196 LEU A N 1
ATOM 1575 C CA . LEU A 1 196 ? 7.036 -0.023 5.925 1.00 92.06 196 LEU A CA 1
ATOM 1576 C C . LEU A 1 196 ? 8.207 0.901 6.257 1.00 92.06 196 LEU A C 1
ATOM 1578 O O . LEU A 1 196 ? 8.253 1.529 7.315 1.00 92.06 196 LEU A O 1
ATOM 1582 N N . ALA A 1 197 ? 9.133 1.027 5.311 1.00 88.44 197 ALA A N 1
ATOM 1583 C CA . ALA A 1 197 ? 10.332 1.831 5.466 1.00 88.44 197 ALA A CA 1
ATOM 1584 C C . ALA A 1 197 ? 9.971 3.277 5.816 1.00 88.44 197 ALA A C 1
ATOM 1586 O O . ALA A 1 197 ? 9.033 3.859 5.248 1.00 88.44 197 ALA A O 1
ATOM 1587 N N . ARG A 1 198 ? 10.731 3.852 6.754 1.00 90.69 198 ARG A N 1
ATOM 1588 C CA . ARG A 1 198 ? 10.611 5.250 7.196 1.00 90.69 198 ARG A CA 1
ATOM 1589 C C . ARG A 1 198 ? 9.219 5.629 7.718 1.00 90.69 198 ARG A C 1
ATOM 1591 O O . ARG A 1 198 ? 8.879 6.805 7.809 1.00 90.69 198 ARG A O 1
ATOM 1598 N N . MET A 1 199 ? 8.369 4.652 8.046 1.00 94.50 199 MET A N 1
ATOM 1599 C CA . MET A 1 199 ? 7.047 4.939 8.595 1.00 94.50 199 MET A CA 1
ATOM 1600 C C . MET A 1 199 ? 7.093 5.531 10.015 1.00 94.50 199 MET A C 1
ATOM 1602 O O . MET A 1 199 ? 6.344 6.481 10.256 1.00 94.50 199 MET A O 1
ATOM 1606 N N . PRO A 1 200 ? 7.993 5.087 10.917 1.00 94.19 200 PRO A N 1
ATOM 1607 C CA . PRO A 1 200 ? 8.178 5.753 12.205 1.00 94.19 200 PRO A CA 1
ATOM 1608 C C . PRO A 1 200 ? 8.614 7.221 12.058 1.00 94.19 200 PRO A C 1
ATOM 1610 O O . PRO A 1 200 ? 8.051 8.101 12.706 1.00 94.19 200 PRO A O 1
ATOM 1613 N N . GLU A 1 201 ? 9.534 7.514 11.130 1.00 92.12 201 GLU A N 1
ATOM 1614 C CA . GLU A 1 201 ? 9.940 8.891 10.795 1.00 92.12 201 GLU A CA 1
ATOM 1615 C C . GLU A 1 201 ? 8.752 9.727 10.300 1.00 92.12 201 GLU A C 1
ATOM 1617 O O . GLU A 1 201 ? 8.566 10.869 10.721 1.00 92.12 201 GLU A O 1
ATOM 1622 N N . PHE A 1 202 ? 7.918 9.151 9.426 1.00 94.12 202 PHE A N 1
ATOM 1623 C CA . PHE A 1 202 ? 6.715 9.804 8.913 1.00 94.12 202 PHE A CA 1
ATOM 1624 C C . PHE A 1 202 ? 5.716 10.135 10.035 1.00 94.12 202 PHE A C 1
ATOM 1626 O O . PHE A 1 202 ? 5.124 11.216 10.028 1.00 94.12 202 PHE A O 1
ATOM 1633 N N . MET A 1 203 ? 5.549 9.235 11.013 1.00 94.69 203 MET A N 1
ATOM 1634 C CA . MET A 1 203 ? 4.697 9.455 12.188 1.00 94.69 203 MET A CA 1
ATOM 1635 C C . MET A 1 203 ? 5.209 10.592 13.077 1.00 94.69 203 MET A C 1
ATOM 1637 O O . MET A 1 203 ? 4.429 11.475 13.435 1.00 94.69 203 MET A O 1
ATOM 1641 N N . VAL A 1 204 ? 6.510 10.630 13.375 1.00 92.50 204 VAL A N 1
ATOM 1642 C CA . VAL A 1 204 ? 7.108 11.716 14.173 1.00 92.50 204 VAL A CA 1
ATOM 1643 C C . VAL A 1 204 ? 7.042 13.057 13.440 1.00 92.50 204 VAL A C 1
ATOM 1645 O O . VAL A 1 204 ? 6.711 14.081 14.046 1.00 92.50 204 VAL A O 1
ATOM 1648 N N . LEU A 1 205 ? 7.269 13.071 12.122 1.00 92.50 205 LEU A N 1
ATOM 1649 C CA . LEU A 1 205 ? 7.109 14.274 11.300 1.00 92.50 205 LEU A CA 1
ATOM 1650 C C . LEU A 1 205 ? 5.676 14.823 11.380 1.00 92.50 205 LEU A C 1
ATOM 1652 O O . LEU A 1 205 ? 5.486 16.020 11.613 1.00 92.50 205 LEU A O 1
ATOM 1656 N N . LEU A 1 206 ? 4.676 13.947 11.224 1.00 93.62 206 LEU A N 1
ATOM 1657 C CA . LEU A 1 206 ? 3.257 14.273 11.396 1.00 93.62 206 LEU A CA 1
ATOM 1658 C C . LEU A 1 206 ? 2.975 14.851 12.789 1.00 93.62 206 LEU A C 1
ATOM 1660 O O . LEU A 1 206 ? 2.321 15.888 12.895 1.00 93.62 206 LEU A O 1
ATOM 1664 N N . ALA A 1 207 ? 3.482 14.208 13.842 1.00 93.38 207 ALA A N 1
ATOM 1665 C CA . ALA A 1 207 ? 3.268 14.622 15.226 1.00 93.38 207 ALA A CA 1
ATOM 1666 C C . ALA A 1 207 ? 3.861 16.002 15.534 1.00 93.38 207 ALA A C 1
ATOM 1668 O O . ALA A 1 207 ? 3.240 16.801 16.232 1.00 93.38 207 ALA A O 1
ATOM 1669 N N . THR A 1 208 ? 5.037 16.290 14.972 1.00 92.62 208 THR A N 1
ATOM 1670 C CA . THR A 1 208 ? 5.787 17.529 15.216 1.00 92.62 208 THR A CA 1
ATOM 1671 C C . THR A 1 208 ? 5.204 18.721 14.458 1.00 92.62 208 THR A C 1
ATOM 1673 O O . THR A 1 208 ? 5.327 19.862 14.900 1.00 92.62 208 THR A O 1
ATOM 1676 N N . ARG A 1 209 ? 4.589 18.481 13.292 1.00 93.25 209 ARG A N 1
ATOM 1677 C CA . ARG A 1 209 ? 4.167 19.546 12.365 1.00 93.25 209 ARG A CA 1
ATOM 1678 C C . ARG A 1 209 ? 2.658 19.640 12.145 1.00 93.25 209 ARG A C 1
ATOM 1680 O O . ARG A 1 209 ? 2.215 20.382 11.274 1.00 93.25 209 ARG A O 1
ATOM 1687 N N . GLN A 1 210 ? 1.854 18.903 12.907 1.00 91.69 210 GLN A N 1
ATOM 1688 C CA . GLN A 1 210 ? 0.396 19.018 12.855 1.00 91.69 210 GLN A CA 1
ATOM 1689 C C . GLN A 1 210 ? -0.114 20.351 13.454 1.00 91.69 210 GLN A C 1
ATOM 1691 O O . GLN A 1 210 ? 0.431 20.835 14.445 1.00 91.69 210 GLN A O 1
ATOM 1696 N N . PRO A 1 211 ? -1.212 20.929 12.928 1.00 95.44 211 PRO A N 1
ATOM 1697 C CA . PRO A 1 211 ? -1.952 20.474 11.753 1.00 95.44 211 PRO A CA 1
ATOM 1698 C C . PRO A 1 211 ? -1.169 20.713 10.455 1.00 95.44 211 PRO A C 1
ATOM 1700 O O . PRO A 1 211 ? -0.596 21.779 10.272 1.00 95.44 211 PRO A O 1
ATOM 1703 N N . CYS A 1 212 ? -1.208 19.754 9.531 1.00 93.62 212 CYS A N 1
ATOM 1704 C CA . CYS A 1 212 ? -0.534 19.867 8.233 1.00 93.62 212 CYS A CA 1
ATOM 1705 C C . CYS A 1 212 ? -1.404 19.341 7.091 1.00 93.62 212 CYS A C 1
ATOM 1707 O O . CYS A 1 212 ? -2.350 18.584 7.292 1.00 93.62 212 CYS A O 1
ATOM 1709 N N . THR A 1 213 ? -1.097 19.744 5.871 1.00 94.38 213 THR A N 1
ATOM 1710 C CA . THR A 1 213 ? -1.764 19.304 4.646 1.00 94.38 213 THR A CA 1
ATOM 1711 C C . THR A 1 213 ? -0.971 18.197 3.956 1.00 94.38 213 THR A C 1
ATOM 1713 O O . THR A 1 213 ? 0.192 17.933 4.255 1.00 94.38 213 THR A O 1
ATOM 1716 N N . ARG A 1 214 ? -1.589 17.543 2.964 1.00 91.50 214 ARG A N 1
ATOM 1717 C CA . ARG A 1 214 ? -0.900 16.521 2.154 1.00 91.50 214 ARG A CA 1
ATOM 1718 C C . ARG A 1 214 ? 0.261 17.122 1.360 1.00 91.50 214 ARG A C 1
ATOM 1720 O O . ARG A 1 214 ? 1.252 16.436 1.153 1.00 91.50 214 ARG A O 1
ATOM 1727 N N . ALA A 1 215 ? 0.096 18.355 0.876 1.00 90.31 215 ALA A N 1
ATOM 1728 C CA . ALA A 1 215 ? 1.119 19.047 0.101 1.00 90.31 215 ALA A CA 1
ATOM 1729 C C . ALA A 1 215 ? 2.352 19.309 0.969 1.00 90.31 215 ALA A C 1
ATOM 1731 O O . ALA A 1 215 ? 3.437 18.893 0.597 1.00 90.31 215 ALA A O 1
ATOM 1732 N N . GLU A 1 216 ? 2.162 19.847 2.174 1.00 92.75 216 GLU A N 1
ATOM 1733 C CA . GLU A 1 216 ? 3.255 20.066 3.127 1.00 92.75 216 GLU A CA 1
ATOM 1734 C C . GLU A 1 216 ? 3.950 18.760 3.529 1.00 92.75 216 GLU A C 1
ATOM 1736 O O . GLU A 1 216 ? 5.173 18.680 3.492 1.00 92.75 216 GLU A O 1
ATOM 1741 N N . LEU A 1 217 ? 3.187 17.705 3.845 1.00 92.12 217 LEU A N 1
ATOM 1742 C CA . LEU A 1 217 ? 3.766 16.392 4.156 1.00 92.12 217 LEU A CA 1
ATOM 1743 C C . LEU A 1 217 ? 4.579 15.830 2.995 1.00 92.12 217 LEU A C 1
ATOM 1745 O O . LEU A 1 217 ? 5.628 15.235 3.219 1.00 92.12 217 LEU A O 1
ATOM 1749 N N . ARG A 1 218 ? 4.100 16.011 1.760 1.00 89.44 218 ARG A N 1
ATOM 1750 C CA . ARG A 1 218 ? 4.870 15.655 0.573 1.00 89.44 218 ARG A CA 1
ATOM 1751 C C . ARG A 1 218 ? 6.145 16.481 0.537 1.00 89.44 218 ARG A C 1
ATOM 1753 O O . ARG A 1 218 ? 7.206 15.895 0.474 1.00 89.44 218 ARG A O 1
ATOM 1760 N N . ASP A 1 219 ? 6.071 17.795 0.645 1.00 87.75 219 ASP A N 1
ATOM 1761 C CA . ASP A 1 219 ? 7.246 18.650 0.489 1.00 87.75 219 ASP A CA 1
ATOM 1762 C C . ASP A 1 219 ? 8.304 18.410 1.592 1.00 87.75 219 ASP A C 1
ATOM 1764 O O . ASP A 1 219 ? 9.496 18.548 1.339 1.00 87.75 219 ASP A O 1
ATOM 1768 N N . TRP A 1 220 ? 7.900 17.988 2.797 1.00 89.56 220 TRP A N 1
ATOM 1769 C CA . TRP A 1 220 ? 8.822 17.649 3.893 1.00 89.56 220 TRP A CA 1
ATOM 1770 C C . TRP A 1 220 ? 9.376 16.221 3.846 1.00 89.56 220 TRP A C 1
ATOM 1772 O O . TRP A 1 220 ? 10.469 15.986 4.355 1.00 89.56 220 TRP A O 1
ATOM 1782 N N . PHE A 1 221 ? 8.615 15.259 3.315 1.00 87.44 221 PHE A N 1
ATOM 1783 C CA . PHE A 1 221 ? 8.971 13.835 3.355 1.00 87.44 221 PHE A CA 1
ATOM 1784 C C . PHE A 1 221 ? 9.444 13.278 2.006 1.00 87.44 221 PHE A C 1
ATOM 1786 O O . PHE A 1 221 ? 10.078 12.224 1.966 1.00 87.44 221 PHE A O 1
ATOM 1793 N N . TYR A 1 222 ? 9.107 13.945 0.903 1.00 78.25 222 TYR A N 1
ATOM 1794 C CA . TYR A 1 222 ? 9.359 13.462 -0.448 1.00 78.25 222 TYR A CA 1
ATOM 1795 C C . TYR A 1 222 ? 10.853 13.361 -0.732 1.00 78.25 222 TYR A C 1
ATOM 1797 O O . TYR A 1 222 ? 11.603 14.328 -0.631 1.00 78.25 222 TYR A O 1
ATOM 1805 N N . GLU A 1 223 ? 11.257 12.175 -1.164 1.00 70.81 223 GLU A N 1
ATOM 1806 C CA . GLU A 1 223 ? 12.563 11.938 -1.754 1.00 70.81 223 GLU A CA 1
ATOM 1807 C C . GLU A 1 223 ? 12.455 12.081 -3.270 1.00 70.81 223 GLU A C 1
ATOM 1809 O O . GLU A 1 223 ? 11.507 11.582 -3.886 1.00 70.81 223 GLU A O 1
ATOM 1814 N N . SER A 1 224 ? 13.438 12.739 -3.888 1.00 64.56 224 SER A N 1
ATOM 1815 C CA . SER A 1 224 ? 13.498 12.857 -5.346 1.00 64.56 224 SER A CA 1
ATOM 1816 C C . SER A 1 224 ? 13.412 11.475 -6.001 1.00 64.56 224 SER A C 1
ATOM 1818 O O . SER A 1 224 ? 14.251 10.616 -5.749 1.00 64.56 224 SER A O 1
ATOM 1820 N N . GLY A 1 225 ? 12.376 11.251 -6.817 1.00 62.94 225 GLY A N 1
ATOM 1821 C CA . GLY A 1 225 ? 12.119 9.976 -7.493 1.00 62.94 225 GLY A CA 1
ATOM 1822 C C . GLY A 1 225 ? 11.141 9.035 -6.777 1.00 62.94 225 GLY A C 1
ATOM 1823 O O . GLY A 1 225 ? 10.797 7.982 -7.329 1.00 62.94 225 GLY A O 1
ATOM 1824 N N . ALA A 1 226 ? 10.671 9.370 -5.572 1.00 68.19 226 ALA A N 1
ATOM 1825 C CA . ALA A 1 226 ? 9.638 8.600 -4.888 1.00 68.19 226 ALA A CA 1
ATOM 1826 C C . ALA A 1 226 ? 8.306 8.682 -5.666 1.00 68.19 226 ALA A C 1
ATOM 1828 O O . ALA A 1 226 ? 8.041 9.669 -6.356 1.00 68.19 226 ALA A O 1
ATOM 1829 N N . PRO A 1 227 ? 7.427 7.665 -5.595 1.00 74.56 227 PRO A N 1
ATOM 1830 C CA . PRO A 1 227 ? 6.100 7.784 -6.186 1.00 74.56 227 PRO A CA 1
ATOM 1831 C C . PRO A 1 227 ? 5.335 8.959 -5.565 1.00 74.56 227 PRO A C 1
ATOM 1833 O O . PRO A 1 227 ? 5.221 9.044 -4.343 1.00 74.56 227 PRO A O 1
ATOM 1836 N N . LEU A 1 228 ? 4.718 9.799 -6.403 1.00 74.06 228 LEU A N 1
ATOM 1837 C CA . LEU A 1 228 ? 3.886 10.931 -5.956 1.00 74.06 228 LEU A CA 1
ATOM 1838 C C . LEU A 1 228 ? 2.768 10.513 -4.985 1.00 74.06 228 LEU A C 1
ATOM 1840 O O . LEU A 1 228 ? 2.339 11.289 -4.132 1.00 74.06 228 LEU A O 1
ATOM 1844 N N . ASP A 1 229 ? 2.313 9.269 -5.108 1.00 86.50 229 ASP A N 1
ATOM 1845 C CA . ASP A 1 229 ? 1.242 8.697 -4.304 1.00 86.50 229 ASP A CA 1
ATOM 1846 C C . ASP A 1 229 ? 1.703 8.059 -2.983 1.00 86.50 229 ASP A C 1
ATOM 1848 O O . ASP A 1 229 ? 0.847 7.639 -2.205 1.00 86.50 229 ASP A O 1
ATOM 1852 N N . ASP A 1 230 ? 3.005 7.994 -2.684 1.00 89.62 230 ASP A N 1
ATOM 1853 C CA . ASP A 1 230 ? 3.508 7.337 -1.467 1.00 89.62 230 ASP A CA 1
ATOM 1854 C C . ASP A 1 230 ? 2.964 8.004 -0.193 1.00 89.62 230 ASP A C 1
ATOM 1856 O O . ASP A 1 230 ? 2.268 7.375 0.610 1.00 89.62 230 ASP A O 1
ATOM 1860 N N . VAL A 1 231 ? 3.159 9.321 -0.070 1.00 92.94 231 VAL A N 1
ATOM 1861 C CA . VAL A 1 231 ? 2.629 10.125 1.045 1.00 92.94 231 VAL A CA 1
ATOM 1862 C C . VAL A 1 231 ? 1.103 10.054 1.097 1.00 92.94 231 VAL A C 1
ATOM 1864 O O . VAL A 1 231 ? 0.522 9.928 2.176 1.00 92.94 231 VAL A O 1
ATOM 1867 N N . LYS A 1 232 ? 0.432 10.063 -0.065 1.00 93.75 232 LYS A N 1
ATOM 1868 C CA . LYS A 1 232 ? -1.027 9.886 -0.148 1.00 93.75 232 LYS A CA 1
ATOM 1869 C C . LYS A 1 232 ? -1.447 8.553 0.478 1.00 93.75 232 LYS A C 1
ATOM 1871 O O . LYS A 1 232 ? -2.401 8.528 1.253 1.00 93.75 232 LYS A O 1
ATOM 1876 N N . ASN A 1 233 ? -0.759 7.462 0.158 1.00 95.25 233 ASN A N 1
ATOM 1877 C CA . ASN A 1 233 ? -1.091 6.129 0.654 1.00 95.25 233 ASN A CA 1
ATOM 1878 C C . ASN A 1 233 ? -0.789 5.980 2.151 1.00 95.25 233 ASN A C 1
ATOM 1880 O O . ASN A 1 233 ? -1.638 5.451 2.868 1.00 95.25 233 ASN A O 1
ATOM 1884 N N . ARG A 1 234 ? 0.339 6.518 2.647 1.00 96.62 234 ARG A N 1
ATOM 1885 C CA . ARG A 1 234 ? 0.672 6.541 4.089 1.00 96.62 234 ARG A CA 1
ATOM 1886 C C . ARG A 1 234 ? -0.419 7.236 4.898 1.00 96.62 234 ARG A C 1
ATOM 1888 O O . ARG A 1 234 ? -0.960 6.654 5.834 1.00 96.62 234 ARG A O 1
ATOM 1895 N N . VAL A 1 235 ? -0.807 8.440 4.475 1.00 95.81 235 VAL A N 1
ATOM 1896 C CA . VAL A 1 235 ? -1.899 9.207 5.095 1.00 95.81 235 VAL A CA 1
ATOM 1897 C C . VAL A 1 235 ? -3.213 8.429 5.055 1.00 95.81 235 VAL A C 1
ATOM 1899 O O . VAL A 1 235 ? -3.907 8.350 6.068 1.00 95.81 235 VAL A O 1
ATOM 1902 N N . ARG A 1 236 ? -3.563 7.824 3.910 1.00 95.69 236 ARG A N 1
ATOM 1903 C CA . ARG A 1 236 ? -4.799 7.037 3.783 1.00 95.69 236 ARG A CA 1
ATOM 1904 C C . ARG A 1 236 ? -4.810 5.844 4.733 1.00 95.69 236 ARG A C 1
ATOM 1906 O O . ARG A 1 236 ? -5.826 5.647 5.393 1.00 95.69 236 ARG A O 1
ATOM 1913 N N . LEU A 1 237 ? -3.729 5.071 4.824 1.00 97.25 237 LEU A N 1
ATOM 1914 C CA . LEU A 1 237 ? -3.648 3.931 5.741 1.00 97.25 237 LEU A CA 1
ATOM 1915 C C . LEU A 1 237 ? -3.767 4.377 7.201 1.00 97.25 237 LEU A C 1
ATOM 1917 O O . LEU A 1 237 ? -4.625 3.856 7.908 1.00 97.25 237 LEU A O 1
ATOM 1921 N N . LEU A 1 238 ? -3.014 5.398 7.625 1.00 97.50 238 LEU A N 1
ATOM 1922 C CA . LEU A 1 238 ? -3.116 5.944 8.985 1.00 97.50 238 LEU A CA 1
ATOM 1923 C C . LEU A 1 238 ? -4.532 6.417 9.324 1.00 97.50 238 LEU A C 1
ATOM 1925 O O . LEU A 1 238 ? -5.037 6.145 10.413 1.00 97.50 238 LEU A O 1
ATOM 1929 N N . HIS A 1 239 ? -5.190 7.095 8.383 1.00 96.12 239 HIS A N 1
ATOM 1930 C CA . HIS A 1 239 ? -6.562 7.558 8.557 1.00 96.12 239 HIS A CA 1
ATOM 1931 C C . HIS A 1 239 ? -7.548 6.387 8.680 1.00 96.12 239 HIS A C 1
ATOM 1933 O O . HIS A 1 239 ? -8.398 6.371 9.566 1.00 96.12 239 HIS A O 1
ATOM 1939 N N . ASN A 1 240 ? -7.402 5.362 7.837 1.00 96.62 240 ASN A N 1
ATOM 1940 C CA . ASN A 1 240 ? -8.241 4.163 7.876 1.00 96.62 240 ASN A CA 1
ATOM 1941 C C . ASN A 1 240 ? -8.046 3.338 9.155 1.00 96.62 240 ASN A C 1
ATOM 1943 O O . ASN A 1 240 ? -9.006 2.775 9.676 1.00 96.62 240 ASN A O 1
ATOM 1947 N N . LEU A 1 241 ? -6.818 3.279 9.671 1.00 97.19 241 LEU A N 1
ATOM 1948 C CA . LEU A 1 241 ? -6.485 2.606 10.927 1.00 97.19 241 LEU A CA 1
ATOM 1949 C C . LEU A 1 241 ? -6.834 3.446 12.167 1.00 97.19 241 LEU A C 1
ATOM 1951 O O . LEU A 1 241 ? -6.706 2.965 13.289 1.00 97.19 241 LEU A O 1
ATOM 1955 N N . GLY A 1 2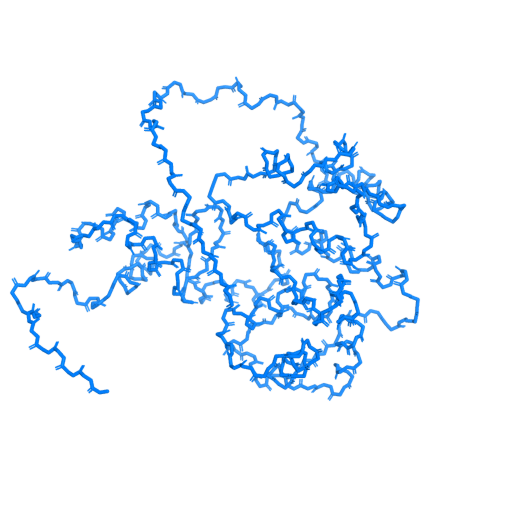42 ? -7.315 4.679 11.980 1.00 96.50 242 GLY A N 1
ATOM 1956 C CA . GLY A 1 242 ? -7.757 5.562 13.057 1.00 96.50 242 GLY A CA 1
ATOM 1957 C C . GLY A 1 242 ? -6.637 6.297 13.793 1.00 96.50 242 GLY A C 1
ATOM 1958 O O . GLY A 1 242 ? -6.918 6.899 14.824 1.00 96.50 242 GLY A O 1
ATOM 1959 N N . ALA A 1 243 ? -5.397 6.280 13.294 1.00 97.38 243 ALA A N 1
ATOM 1960 C CA . ALA A 1 243 ? -4.278 7.042 13.863 1.00 97.38 243 ALA A CA 1
ATOM 1961 C C . ALA A 1 243 ? -4.312 8.531 13.479 1.00 97.38 243 ALA A C 1
ATOM 1963 O O . ALA A 1 243 ? -3.719 9.371 14.150 1.00 97.38 243 ALA A O 1
ATOM 1964 N N . LEU A 1 244 ? -5.009 8.861 12.391 1.00 95.88 244 LEU A N 1
ATOM 1965 C CA . LEU A 1 244 ? -5.071 10.206 11.834 1.00 95.88 244 LEU A CA 1
ATOM 1966 C C . LEU A 1 244 ? -6.521 10.606 11.571 1.00 95.88 244 LEU A C 1
ATOM 1968 O O . LEU A 1 244 ? -7.315 9.784 11.120 1.00 95.88 244 LEU A O 1
ATOM 1972 N N . HIS A 1 245 ? -6.855 11.877 11.771 1.00 94.25 245 HIS A N 1
ATOM 1973 C CA . HIS A 1 245 ? -8.123 12.448 11.333 1.00 94.25 245 HIS A CA 1
ATOM 1974 C C . HIS A 1 245 ? -7.891 13.675 10.444 1.00 94.25 245 HIS A C 1
ATOM 1976 O O . HIS A 1 245 ? -6.950 14.444 10.643 1.00 94.25 245 HIS A O 1
ATOM 1982 N N . ALA A 1 246 ? -8.761 13.871 9.452 1.00 91.19 246 ALA A N 1
ATOM 1983 C CA . ALA A 1 246 ? -8.714 15.025 8.559 1.00 91.19 246 ALA A CA 1
ATOM 1984 C C . ALA A 1 246 ? -9.820 16.033 8.910 1.00 91.19 246 ALA A C 1
ATOM 1986 O O . ALA A 1 246 ? -11.007 15.720 8.836 1.00 91.19 246 ALA A O 1
ATOM 1987 N N . VAL A 1 247 ? -9.447 17.266 9.254 1.00 88.62 247 VAL A N 1
ATOM 1988 C CA . VAL A 1 247 ? -10.373 18.385 9.483 1.00 88.62 247 VAL A CA 1
ATOM 1989 C C . VAL A 1 247 ? -10.074 19.463 8.456 1.00 88.62 247 VAL A C 1
ATOM 1991 O O . VAL A 1 247 ? -9.001 20.054 8.465 1.00 88.62 247 VAL A O 1
ATOM 1994 N N . ARG A 1 248 ? -11.026 19.721 7.549 1.00 87.19 248 ARG A N 1
ATOM 1995 C CA . ARG A 1 248 ? -10.900 20.743 6.487 1.00 87.19 248 ARG A CA 1
ATOM 1996 C C . ARG A 1 248 ? -9.612 20.610 5.650 1.00 87.19 248 ARG A C 1
ATOM 1998 O O . ARG A 1 248 ? -9.002 21.604 5.281 1.00 87.19 248 ARG A O 1
ATOM 2005 N N . GLY A 1 249 ? -9.196 19.374 5.363 1.00 86.19 249 GLY A N 1
ATOM 2006 C CA . GLY A 1 249 ? 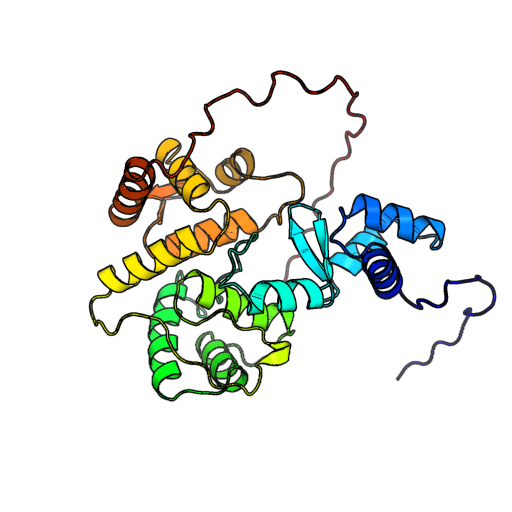-7.989 19.086 4.573 1.00 86.19 249 GLY A CA 1
ATOM 2007 C C . GLY A 1 249 ? -6.672 19.146 5.354 1.00 86.19 249 GLY A C 1
ATOM 2008 O O . GLY A 1 249 ? -5.622 18.881 4.773 1.00 86.19 249 GLY A O 1
ATOM 2009 N N . GLN A 1 250 ? -6.727 19.445 6.654 1.00 94.12 250 GLN A N 1
ATOM 2010 C CA . GLN A 1 250 ? -5.587 19.366 7.559 1.00 94.12 250 GLN A CA 1
ATOM 2011 C C . GLN A 1 250 ? -5.646 18.088 8.391 1.00 94.12 250 GLN A C 1
ATOM 2013 O O . GLN A 1 250 ? -6.707 17.697 8.880 1.00 94.12 250 GLN A O 1
ATOM 2018 N N . TYR A 1 251 ? -4.498 17.459 8.571 1.00 96.12 251 TYR A N 1
ATOM 2019 C CA . TYR A 1 251 ? -4.330 16.223 9.306 1.00 96.12 251 TYR A CA 1
ATOM 2020 C C . TYR A 1 251 ? -3.842 16.486 10.723 1.00 96.12 251 TYR A C 1
ATOM 2022 O O . TYR A 1 251 ? -2.972 17.330 10.948 1.00 96.12 251 TYR A O 1
ATOM 2030 N N . ARG A 1 252 ? -4.412 15.738 11.664 1.00 97.06 252 ARG A N 1
ATOM 2031 C CA . ARG A 1 252 ? -4.005 15.687 13.067 1.00 97.06 252 ARG A CA 1
ATOM 2032 C C . ARG A 1 252 ? -4.030 14.245 13.542 1.00 97.06 252 ARG A C 1
ATOM 2034 O O . ARG A 1 252 ? -4.872 13.460 13.092 1.00 97.06 252 ARG A O 1
ATOM 2041 N N . LEU A 1 253 ? -3.108 13.908 14.429 1.00 97.00 253 LEU A N 1
ATOM 2042 C CA . LEU A 1 253 ? -3.114 12.632 15.118 1.00 97.00 253 LEU A CA 1
ATOM 2043 C C . LEU A 1 253 ? -4.347 12.539 16.017 1.00 97.00 253 LEU A C 1
ATOM 2045 O O . LEU A 1 253 ? -4.833 13.525 16.569 1.00 97.00 253 LEU A O 1
ATOM 2049 N N . THR A 1 254 ? -4.887 11.334 16.112 1.00 97.56 254 THR A N 1
ATOM 2050 C CA . THR A 1 254 ? -5.860 10.968 17.144 1.00 97.56 254 THR A CA 1
ATOM 2051 C C . THR A 1 254 ? -5.111 10.587 18.428 1.00 97.56 254 THR A C 1
ATOM 2053 O O . THR A 1 254 ? -3.899 10.384 18.362 1.00 97.56 254 THR A O 1
ATOM 2056 N N . PRO A 1 255 ? -5.792 10.378 19.573 1.00 97.62 255 PRO A N 1
ATOM 2057 C CA . PRO A 1 255 ? -5.135 9.845 20.772 1.00 97.62 255 PRO A CA 1
ATOM 2058 C C . PRO A 1 255 ? -4.354 8.546 20.510 1.00 97.62 255 PRO A C 1
ATOM 2060 O O . PRO A 1 255 ? -3.220 8.404 20.947 1.00 97.62 255 PRO A O 1
ATOM 2063 N N . LEU A 1 256 ? -4.906 7.642 19.689 1.00 97.06 256 LEU A N 1
ATOM 2064 C CA . LEU A 1 256 ? -4.216 6.420 19.257 1.00 97.06 256 LEU A CA 1
ATOM 2065 C C . LEU A 1 256 ? -2.938 6.733 18.459 1.00 97.06 256 LEU A C 1
ATOM 2067 O O . LEU A 1 256 ? -1.912 6.089 18.654 1.00 97.06 256 LEU A O 1
ATOM 2071 N N . GLY A 1 257 ? -2.995 7.714 17.555 1.00 97.12 257 GLY A N 1
ATOM 2072 C CA . GLY A 1 257 ? -1.826 8.157 16.794 1.00 97.12 257 GLY A CA 1
ATOM 2073 C C . GLY A 1 257 ? -0.754 8.809 17.669 1.00 97.12 257 GLY A C 1
ATOM 2074 O O . GLY A 1 257 ? 0.428 8.575 17.446 1.00 97.12 257 GLY A O 1
ATOM 2075 N N . GLU A 1 258 ? -1.151 9.597 18.670 1.00 96.62 258 GLU A N 1
ATOM 2076 C CA . GLU A 1 258 ? -0.236 10.217 19.637 1.00 96.62 258 GLU A CA 1
ATOM 2077 C C . GLU A 1 258 ? 0.455 9.170 20.516 1.00 96.62 258 GLU A C 1
ATOM 2079 O O . GLU A 1 258 ? 1.671 9.223 20.675 1.00 96.62 258 GLU A O 1
ATOM 2084 N N . GLU A 1 259 ? -0.293 8.187 21.023 1.00 96.38 259 GLU A N 1
ATOM 2085 C CA . GLU A 1 259 ? 0.251 7.079 21.814 1.00 96.38 259 GLU A CA 1
ATOM 2086 C C . GLU A 1 259 ? 1.293 6.270 21.021 1.00 96.38 259 GLU A C 1
ATOM 2088 O O . GLU A 1 259 ? 2.374 5.999 21.536 1.00 96.38 259 GLU A O 1
ATOM 2093 N N . ILE A 1 260 ? 1.012 5.929 19.753 1.00 95.38 260 ILE A N 1
ATOM 2094 C CA . ILE A 1 260 ? 1.986 5.262 18.864 1.00 95.38 260 ILE A CA 1
ATOM 2095 C C . ILE A 1 260 ? 3.262 6.099 18.718 1.00 95.38 260 ILE A C 1
ATOM 2097 O O . ILE A 1 260 ? 4.367 5.570 18.809 1.00 95.38 260 ILE A O 1
ATOM 2101 N N . THR A 1 261 ? 3.129 7.406 18.479 1.00 94.25 261 THR A N 1
ATOM 2102 C CA . THR A 1 261 ? 4.290 8.291 18.314 1.00 94.25 261 THR A CA 1
ATOM 2103 C C . THR A 1 261 ? 5.141 8.333 19.583 1.00 94.25 261 THR A C 1
ATOM 2105 O O . THR A 1 261 ? 6.360 8.218 19.496 1.00 94.25 261 THR A O 1
ATOM 2108 N N . GLN A 1 262 ? 4.516 8.439 20.758 1.00 93.00 262 GLN A N 1
ATOM 2109 C CA . GLN A 1 262 ? 5.231 8.445 22.037 1.00 93.00 262 GLN A CA 1
ATOM 2110 C C . GLN A 1 262 ? 6.004 7.140 22.266 1.00 93.00 262 GLN A C 1
ATOM 2112 O O . GLN A 1 262 ? 7.127 7.173 22.763 1.00 93.00 262 GLN A O 1
ATOM 2117 N N . GLU A 1 263 ? 5.434 5.995 21.882 1.00 92.88 263 GLU A N 1
ATOM 2118 C CA . GLU A 1 263 ? 6.111 4.693 21.946 1.00 92.88 263 GLU A CA 1
ATOM 2119 C C . GLU A 1 263 ? 7.344 4.648 21.027 1.00 92.88 263 GLU A C 1
ATOM 2121 O O . GLU A 1 263 ? 8.408 4.192 21.452 1.00 92.88 263 GLU A O 1
ATOM 2126 N N . ILE A 1 264 ? 7.231 5.173 19.801 1.00 90.38 264 ILE A N 1
ATOM 2127 C CA . ILE A 1 264 ? 8.343 5.274 18.840 1.00 90.38 264 ILE A CA 1
ATOM 2128 C C . ILE A 1 264 ? 9.476 6.145 19.403 1.00 90.38 264 ILE A C 1
ATOM 2130 O O . ILE A 1 264 ? 10.646 5.755 19.363 1.00 90.38 264 ILE A O 1
ATOM 2134 N N . GLU A 1 265 ? 9.134 7.317 19.943 1.00 86.12 265 GLU A N 1
ATOM 2135 C CA . GLU A 1 265 ? 10.098 8.245 20.543 1.00 86.12 265 GLU A CA 1
ATOM 2136 C C . GLU A 1 265 ? 10.773 7.633 21.779 1.00 86.12 265 GLU A C 1
ATOM 2138 O O . GLU A 1 265 ? 11.995 7.717 21.926 1.00 86.12 265 GLU A O 1
ATOM 2143 N N . ALA A 1 266 ? 10.004 6.962 22.643 1.00 86.50 266 ALA A N 1
ATOM 2144 C CA . ALA A 1 266 ? 10.510 6.311 23.851 1.00 86.50 266 ALA A CA 1
ATOM 2145 C C . ALA A 1 266 ? 11.439 5.127 23.548 1.00 86.50 266 ALA A C 1
ATOM 2147 O O . ALA A 1 266 ? 12.388 4.882 24.295 1.00 86.50 266 ALA A O 1
ATOM 2148 N N . ALA A 1 267 ? 11.199 4.406 22.451 1.00 82.12 267 ALA A N 1
ATOM 2149 C CA . ALA A 1 267 ? 12.048 3.301 22.025 1.00 82.12 267 ALA A CA 1
ATOM 2150 C C . ALA A 1 267 ? 13.427 3.760 21.509 1.00 82.12 267 ALA A C 1
ATOM 2152 O O . ALA A 1 267 ? 14.283 2.916 21.243 1.00 82.12 267 ALA A O 1
ATOM 2153 N N . GLY A 1 268 ? 13.655 5.074 21.345 1.00 68.19 268 GLY A N 1
ATOM 2154 C CA . GLY A 1 268 ? 14.905 5.621 20.807 1.00 68.19 268 GLY A CA 1
ATOM 2155 C C . GLY A 1 268 ? 15.205 5.137 19.385 1.00 68.19 268 GLY A C 1
ATOM 2156 O O . GLY A 1 268 ? 16.350 5.186 18.946 1.00 68.19 268 GLY A O 1
ATOM 2157 N N . GLN A 1 269 ? 14.184 4.639 18.677 1.00 60.16 269 GLN A N 1
ATOM 2158 C CA . GLN A 1 269 ? 14.300 3.998 17.362 1.00 60.16 269 GLN A CA 1
ATOM 2159 C C . GLN A 1 269 ? 14.542 4.986 16.222 1.00 60.16 269 GLN A C 1
ATOM 2161 O O . GLN A 1 269 ? 14.741 4.582 15.079 1.00 60.16 269 GLN A O 1
ATOM 2166 N N . LEU A 1 270 ? 14.528 6.276 16.531 1.00 58.06 270 LEU A N 1
ATOM 2167 C CA . LEU A 1 270 ? 14.824 7.333 15.595 1.00 58.06 270 LEU A CA 1
ATOM 2168 C C . LEU A 1 270 ? 16.038 8.081 16.127 1.00 58.06 270 LEU A C 1
ATOM 2170 O O . LEU A 1 270 ? 15.956 8.790 17.132 1.00 58.06 270 LEU A O 1
ATOM 2174 N N . GLU A 1 271 ? 17.158 7.986 15.409 1.00 45.88 271 GLU A N 1
ATOM 2175 C CA . GLU A 1 271 ? 17.991 9.174 15.301 1.00 45.88 271 GLU A CA 1
ATOM 2176 C C . GLU A 1 271 ? 17.046 10.223 14.736 1.00 45.88 271 GLU A C 1
ATOM 2178 O O . GLU A 1 271 ? 16.611 10.114 13.587 1.00 45.88 271 GLU A O 1
ATOM 2183 N N . TYR A 1 272 ? 16.627 11.179 15.575 1.00 40.84 272 TYR A N 1
ATOM 2184 C CA . TYR A 1 272 ? 15.986 12.380 15.070 1.00 40.84 272 TYR A CA 1
ATOM 2185 C C . TYR A 1 272 ? 16.810 12.765 13.845 1.00 40.84 272 TYR A C 1
ATOM 2187 O O . TYR A 1 272 ? 18.034 12.906 13.992 1.00 40.84 272 TYR A O 1
ATOM 2195 N N . PRO A 1 273 ? 16.216 12.968 12.656 1.00 40.97 273 PRO A N 1
ATOM 2196 C CA . PRO A 1 273 ? 16.859 13.896 11.773 1.00 40.97 273 PRO A CA 1
ATOM 2197 C C . PRO A 1 273 ? 16.875 15.152 12.628 1.00 40.97 273 PRO A C 1
ATOM 2199 O O . PRO A 1 273 ? 15.850 15.805 12.842 1.00 40.97 273 PRO A O 1
ATOM 2202 N N . THR A 1 274 ? 18.034 15.434 13.235 1.00 35.28 274 THR A N 1
ATOM 2203 C CA . THR A 1 274 ? 18.351 16.772 13.684 1.00 35.28 274 THR A CA 1
ATOM 2204 C C . THR A 1 274 ? 17.785 17.652 12.594 1.00 35.28 274 THR A C 1
ATOM 2206 O O . THR A 1 274 ? 17.966 17.344 11.412 1.00 35.28 274 THR A O 1
ATOM 2209 N N . LEU A 1 275 ? 17.035 18.670 12.994 1.00 41.44 275 LEU A N 1
ATOM 2210 C CA . LEU A 1 275 ? 16.638 19.790 12.157 1.00 41.44 275 LEU A CA 1
ATOM 2211 C C . LEU A 1 275 ? 17.909 20.493 11.628 1.00 41.44 275 LEU A C 1
ATOM 2213 O O . LEU A 1 275 ? 18.132 21.672 11.870 1.00 41.44 275 LEU A O 1
ATOM 2217 N N . ARG A 1 276 ? 18.799 19.748 10.970 1.00 28.81 276 ARG A N 1
ATOM 2218 C CA . ARG A 1 276 ? 19.828 20.215 10.082 1.00 28.81 276 ARG A CA 1
ATOM 2219 C C . ARG A 1 276 ? 19.056 20.578 8.839 1.00 28.81 276 ARG A C 1
ATOM 2221 O O . ARG A 1 276 ? 18.565 19.725 8.104 1.00 28.81 276 ARG A O 1
ATOM 2228 N N . ASP A 1 277 ? 18.876 21.880 8.722 1.00 31.62 277 ASP A N 1
ATOM 2229 C CA . ASP A 1 277 ? 18.758 22.583 7.461 1.00 31.62 277 ASP A CA 1
ATOM 2230 C C . ASP A 1 277 ? 19.397 21.757 6.321 1.00 31.62 277 ASP A C 1
ATOM 2232 O O . ASP A 1 277 ? 20.569 21.380 6.450 1.00 31.62 277 ASP A O 1
ATOM 2236 N N . PRO A 1 278 ? 18.683 21.422 5.230 1.00 36.81 278 PRO A N 1
ATOM 2237 C CA . PRO A 1 278 ? 19.239 20.593 4.158 1.00 36.81 278 PRO A CA 1
ATOM 2238 C C . PRO A 1 278 ? 20.426 21.235 3.415 1.00 36.81 278 PRO A C 1
ATOM 2240 O O . PRO A 1 278 ? 20.950 20.633 2.481 1.00 36.81 278 PRO A O 1
ATOM 2243 N N . TRP A 1 279 ? 20.854 22.446 3.786 1.00 42.78 279 TRP A N 1
ATOM 2244 C CA . TRP A 1 279 ? 21.716 23.293 2.961 1.00 42.78 279 TRP A CA 1
ATOM 2245 C C . TRP A 1 279 ? 23.087 23.633 3.543 1.00 42.78 279 TRP A C 1
ATOM 2247 O O . TRP A 1 279 ? 23.628 24.700 3.263 1.00 42.78 279 TRP A O 1
ATOM 2257 N N . GLU A 1 280 ? 23.741 22.694 4.228 1.00 28.25 280 GLU A N 1
ATOM 2258 C CA . GLU A 1 280 ? 25.207 22.728 4.304 1.00 28.25 280 GLU A CA 1
ATOM 2259 C C . GLU A 1 280 ? 25.853 21.587 3.511 1.00 28.25 280 GLU A C 1
ATOM 2261 O O . GLU A 1 280 ? 26.190 20.524 4.022 1.00 28.25 280 GLU A O 1
ATOM 2266 N N . ARG A 1 281 ? 26.104 21.935 2.241 1.00 31.70 281 ARG A N 1
ATOM 2267 C CA . ARG A 1 281 ? 27.154 21.434 1.343 1.00 31.70 281 ARG A CA 1
ATOM 2268 C C . ARG A 1 281 ? 27.019 20.001 0.828 1.00 31.70 281 ARG A C 1
ATOM 2270 O O . ARG A 1 281 ? 27.673 19.093 1.325 1.00 31.70 281 ARG A O 1
ATOM 2277 N N . VAL A 1 282 ? 26.443 19.898 -0.370 1.00 29.17 282 VAL A N 1
ATOM 2278 C CA . VAL A 1 282 ? 27.159 19.278 -1.495 1.00 29.17 282 VAL A CA 1
ATOM 2279 C C . VAL A 1 282 ? 26.992 20.159 -2.734 1.00 29.17 282 VAL A C 1
ATOM 2281 O O . VAL A 1 282 ? 25.913 20.232 -3.301 1.00 29.17 282 VAL A O 1
ATOM 2284 N N . GLY A 1 283 ? 28.089 20.818 -3.117 1.00 27.78 283 GLY A N 1
ATOM 2285 C CA . GLY A 1 283 ? 28.425 21.169 -4.497 1.00 27.78 283 GLY A CA 1
ATOM 2286 C C . GLY A 1 283 ? 27.523 22.165 -5.217 1.00 27.78 283 GLY A C 1
ATOM 2287 O O . GLY A 1 283 ? 26.472 21.813 -5.737 1.00 27.78 283 GLY A O 1
ATOM 2288 N N . GLU A 1 284 ? 28.033 23.382 -5.389 1.00 33.06 284 GLU A N 1
ATOM 2289 C CA . GLU A 1 284 ? 27.715 24.208 -6.551 1.00 33.06 284 GLU A CA 1
ATOM 2290 C C . GLU A 1 284 ? 27.833 23.366 -7.833 1.00 33.06 284 GLU A C 1
ATOM 2292 O O . GLU A 1 284 ? 28.919 23.066 -8.323 1.00 33.06 284 GLU A O 1
ATOM 2297 N N . SER A 1 285 ? 26.690 22.970 -8.370 1.00 31.47 285 SER A N 1
ATOM 2298 C CA . SER A 1 285 ? 26.525 22.499 -9.735 1.00 31.47 285 SER A CA 1
ATOM 2299 C C . SER A 1 285 ? 25.272 23.197 -10.224 1.00 31.47 285 SER A C 1
ATOM 2301 O O . SER A 1 285 ? 24.165 22.841 -9.825 1.00 31.47 285 SER A O 1
ATOM 2303 N N . GLN A 1 286 ? 25.475 24.257 -11.004 1.00 28.78 286 GLN A N 1
ATOM 2304 C CA . GLN A 1 286 ? 24.432 25.114 -11.556 1.00 28.78 286 GLN A CA 1
ATOM 2305 C C . GLN A 1 286 ? 23.252 24.285 -12.077 1.00 28.78 286 GLN A C 1
ATOM 2307 O O . GLN A 1 286 ? 23.382 23.510 -13.023 1.00 28.78 286 GLN A O 1
ATOM 2312 N N . SER A 1 287 ? 22.093 24.469 -11.451 1.00 28.19 287 SER A N 1
ATOM 2313 C CA . SER A 1 287 ? 20.816 24.010 -11.973 1.00 28.19 287 SER A CA 1
ATOM 2314 C C . SER A 1 287 ? 20.501 24.795 -13.245 1.00 28.19 287 SER A C 1
ATOM 2316 O O . SER A 1 287 ? 20.171 25.978 -13.187 1.00 28.19 287 SER A O 1
ATOM 2318 N N . VAL A 1 288 ? 20.593 24.142 -14.395 1.00 32.09 288 VAL A N 1
ATOM 2319 C CA . VAL A 1 288 ? 19.910 24.583 -15.612 1.00 32.09 288 VAL A CA 1
ATOM 2320 C C . VAL A 1 288 ? 18.779 23.602 -15.819 1.00 32.09 288 VAL A C 1
ATOM 2322 O O . VAL A 1 288 ? 19.046 22.583 -16.424 1.00 32.09 288 VAL A O 1
ATOM 2325 N N . TRP A 1 289 ? 17.589 23.877 -15.272 1.00 30.38 289 TRP A N 1
ATOM 2326 C CA . TRP A 1 289 ? 16.283 23.398 -15.758 1.00 30.38 289 TRP A CA 1
ATOM 2327 C C . TRP A 1 289 ? 15.171 24.206 -15.065 1.00 30.38 289 TRP A C 1
ATOM 2329 O O . TRP A 1 289 ? 14.567 23.748 -14.099 1.00 30.38 289 TRP A O 1
ATOM 2339 N N . ASP A 1 290 ? 14.896 25.409 -15.577 1.00 26.12 290 ASP A N 1
ATOM 2340 C CA . ASP A 1 290 ? 13.519 25.908 -15.620 1.00 26.12 290 ASP A CA 1
ATOM 2341 C C . ASP A 1 290 ? 12.835 25.139 -16.755 1.00 26.12 290 ASP A C 1
ATOM 2343 O O . ASP A 1 290 ? 13.046 25.434 -17.932 1.00 26.12 290 ASP A O 1
ATOM 2347 N N . VAL A 1 291 ? 12.073 24.102 -16.417 1.00 27.83 291 VAL A N 1
ATOM 2348 C CA . VAL A 1 291 ? 11.110 23.506 -17.347 1.00 27.83 291 VAL A CA 1
ATOM 2349 C C . VAL A 1 291 ? 9.796 23.384 -16.597 1.00 27.83 291 VAL A C 1
ATOM 2351 O O . VAL A 1 291 ? 9.661 22.568 -15.685 1.00 27.83 291 VAL A O 1
ATOM 2354 N N . GLU A 1 292 ? 8.843 24.237 -16.971 1.00 24.59 292 GLU A N 1
ATOM 2355 C CA . GLU A 1 292 ? 7.432 24.077 -16.637 1.00 24.59 292 GLU A CA 1
ATOM 2356 C C . GLU A 1 292 ? 6.988 22.683 -17.096 1.00 24.59 292 GLU A C 1
ATOM 2358 O O . GLU A 1 292 ? 6.923 22.389 -18.289 1.00 24.59 292 GLU A O 1
ATOM 2363 N N . PHE A 1 293 ? 6.718 21.792 -16.143 1.00 26.78 293 PHE A N 1
ATOM 2364 C CA . PHE A 1 293 ? 6.004 20.560 -16.438 1.00 26.78 293 PHE A CA 1
ATOM 2365 C C . PHE A 1 293 ? 4.522 20.903 -16.549 1.00 26.78 293 PHE A C 1
ATOM 2367 O O . PHE A 1 293 ? 3.848 21.091 -15.534 1.00 26.78 293 PHE A O 1
ATOM 2374 N N . ASP A 1 294 ? 4.028 20.974 -17.784 1.00 24.42 294 ASP A N 1
ATOM 2375 C CA . ASP A 1 294 ? 2.597 20.964 -18.058 1.00 24.42 294 ASP A CA 1
ATOM 2376 C C . ASP A 1 294 ? 1.968 19.733 -17.394 1.00 24.42 294 ASP A C 1
ATOM 2378 O O . ASP A 1 294 ? 2.344 18.578 -17.629 1.00 24.42 294 ASP A O 1
ATOM 2382 N N . VAL A 1 295 ? 1.012 20.011 -16.514 1.00 26.05 295 VAL A N 1
ATOM 2383 C CA . VAL A 1 295 ? 0.199 19.030 -15.806 1.00 26.05 295 VAL A CA 1
ATOM 2384 C C . VAL A 1 295 ? -0.640 18.284 -16.840 1.00 26.05 295 VAL A C 1
ATOM 2386 O O . VAL A 1 295 ? -1.623 18.812 -17.353 1.00 26.05 295 VAL A O 1
ATOM 2389 N N . ILE A 1 296 ? -0.268 17.043 -17.157 1.00 26.17 296 ILE A N 1
ATOM 2390 C CA . ILE A 1 296 ? -1.175 16.129 -17.854 1.00 26.17 296 ILE A CA 1
ATOM 2391 C C . ILE A 1 296 ? -2.182 15.629 -16.814 1.00 26.17 296 ILE A C 1
ATOM 2393 O O . ILE A 1 296 ? -1.904 14.697 -16.055 1.00 26.17 296 ILE A O 1
ATOM 2397 N N . ASP A 1 297 ? -3.342 16.285 -16.775 1.00 23.08 297 ASP A N 1
ATOM 2398 C CA . ASP A 1 297 ? -4.540 15.802 -16.091 1.00 23.08 297 ASP A CA 1
ATOM 2399 C C . ASP A 1 297 ? -4.966 14.468 -16.717 1.00 23.08 297 ASP A C 1
ATOM 2401 O O . ASP A 1 297 ? -5.462 14.404 -17.843 1.00 23.08 297 ASP A O 1
ATOM 2405 N N . PHE A 1 298 ? -4.777 13.376 -15.979 1.00 25.39 298 PHE A N 1
ATOM 2406 C CA . PHE A 1 298 ? -5.467 12.122 -16.259 1.00 25.39 298 PHE A CA 1
ATOM 2407 C C . PHE A 1 298 ? -6.786 12.112 -15.486 1.00 25.39 298 PHE A C 1
ATOM 2409 O O . PHE A 1 298 ? -6.896 11.521 -14.410 1.00 25.39 298 PHE A O 1
ATOM 2416 N N . ASP A 1 299 ? -7.788 12.774 -16.062 1.00 22.52 299 ASP A N 1
ATOM 2417 C CA . ASP A 1 299 ? -9.190 12.550 -15.725 1.00 22.52 299 ASP A CA 1
ATOM 2418 C C . ASP A 1 299 ? -9.578 11.137 -16.184 1.00 22.52 299 ASP A C 1
ATOM 2420 O O . ASP A 1 299 ? -9.676 10.852 -17.380 1.00 22.52 299 ASP A O 1
ATOM 2424 N N . PHE A 1 300 ? -9.808 10.234 -15.232 1.00 28.61 300 PHE A N 1
ATOM 2425 C CA . PHE A 1 300 ? -10.538 8.997 -15.494 1.00 28.61 300 PHE A CA 1
ATOM 2426 C C . PHE A 1 300 ? -11.966 9.169 -14.982 1.00 28.61 300 PHE A C 1
ATOM 2428 O O . PHE A 1 300 ? -12.212 9.210 -13.774 1.00 28.61 300 PHE A O 1
ATOM 2435 N N . SER A 1 301 ? -12.874 9.309 -15.948 1.00 28.33 301 SER A N 1
ATOM 2436 C CA . SER A 1 301 ? -14.326 9.191 -15.794 1.00 28.33 301 SER A CA 1
ATOM 2437 C C . SER A 1 301 ? -14.764 7.733 -15.663 1.00 28.33 301 SER A C 1
ATOM 2439 O O . SER A 1 301 ? -14.012 6.834 -16.105 1.00 28.33 301 SER A O 1
#